Protein AF-A0A7Z9M092-F1 (afdb_monomer_lite)

Sequence (337 aa):
MKKRPIIIHVPKTGGTTLFMAISGSPKPPKPNQLYRHIQMFGDNEEMKSNCGDIFDCDTNSNYVDQQLILMVRNPLERIESEFGFLGNREMFRELWQNSVGSEYPKTLLDYIKHPSNANSICRFLLGIPMYRDATISQLQFDSIITSFDKIPFVFGRTDRMAETIANVSYQCGIDFGNTIPRYRTSLYKPKRDNWGETTTNFNELNSFDNMLIEAIHTRFENQFQNIPNVKIVTFEGDEYDSVYPFVCADKMRSPLEIYANDLEKPQLLYDWVKENNELLEPLLKNCLQNNNGDGKAFLIEWLASTIPLLLQGQKLDIYKEDPLQTLRNLVAEKFIA

pLDDT: mean 91.07, std 6.44, range [49.12, 98.44]

Radius of gyration: 21.34 Å; chains: 1; bounding box: 51×45×57 Å

Foldseek 3Di:
DQDQAAEADDPQQLVQLVVCLQPVDLGDDDADPRYWDWDADDVLQWIWIPQLLCLDPVRVVVAASHEYEYEDEDLLVSLQLVLLVQVLDPSSQVNLCNLQVDGRDLDSLVVLLQQLPAQSRLRRNNGHIRSHNDDDDPVSLVSNLVSPVRHNYQYHYSVPHQLSSLLCCQSVVGDSDAEGESSADQLDGDDCPPVVSSVVSNCVRHVSNVVVVVSRVVVNVVSSVPDPPGRGHYYDDDNLLNQCVQQPDVHGDDLLSSQLSVAPCSVVVVVVCVVCVVPLVVLLVVLCVVCVSRSLSSLQSSCVVCVCVQVVPDDQDQPSVCNSVSSNVSSCVRHVD

Secondary structure (DSSP, 8-state):
-PPPPEEEE-TTSSHHHHHHHHH--SSPPSS-SSEE-EEEETTTTEEEES-GGGSSTTTGGGGTTS-EEEEE--HHHHHHHHHHHHHT-HHHHHHHHHHHSSPPPSSHHHHHHSGGGTTHHHHHHTTPPTT---PPPHHHHHHHHHHHHHS-EEEEEGGGHHHHHHHHHHHHT----SEEE-----S-----TTHHHHHHHHHHH-HHHHHHHHHHHHHHHHHHHT-TT--PPEEE--SGGGHHHHHTSSSPPPGGGGGGGGSS-HHHHHHHHHHTHHHHHHHHHHHHHHHTT-HHHHHHHHHHHHHHHHTTT------TT-HHHHHHHHHHHHH--

Structure (mmCIF, N/CA/C/O backbone):
data_AF-A0A7Z9M092-F1
#
_entry.id   AF-A0A7Z9M092-F1
#
loop_
_atom_site.group_PDB
_atom_site.id
_atom_site.type_symbol
_atom_site.label_atom_id
_atom_site.label_alt_id
_atom_site.label_comp_id
_atom_site.label_asym_id
_atom_site.label_entity_id
_atom_site.label_seq_id
_atom_site.pdbx_PDB_ins_code
_atom_site.Cartn_x
_atom_site.Cartn_y
_atom_site.Cartn_z
_atom_site.occupancy
_atom_site.B_iso_or_equiv
_atom_site.auth_seq_id
_atom_site.auth_comp_id
_atom_site.auth_asym_id
_atom_site.auth_atom_id
_atom_site.pdbx_PDB_model_num
ATOM 1 N N . MET A 1 1 ? -27.889 -10.922 15.610 1.00 49.12 1 MET A N 1
ATOM 2 C CA . MET A 1 1 ? -26.743 -11.257 14.731 1.00 49.12 1 MET A CA 1
ATOM 3 C C . MET A 1 1 ? -25.647 -10.231 14.978 1.00 49.12 1 MET A C 1
ATOM 5 O O . MET A 1 1 ? -25.995 -9.065 15.121 1.00 49.12 1 MET A O 1
ATOM 9 N N . LYS A 1 2 ? -24.367 -10.627 15.066 1.00 66.06 2 LYS A N 1
ATOM 10 C CA . LYS A 1 2 ? -23.261 -9.653 15.151 1.00 66.06 2 LYS A CA 1
ATOM 11 C C . LYS A 1 2 ? -23.205 -8.839 13.850 1.00 66.06 2 LYS A C 1
ATOM 13 O O . LYS A 1 2 ? -23.345 -9.417 12.771 1.00 66.06 2 LYS A O 1
ATOM 18 N N . LYS A 1 3 ? -23.043 -7.514 13.945 1.00 81.81 3 LYS A N 1
ATOM 19 C CA .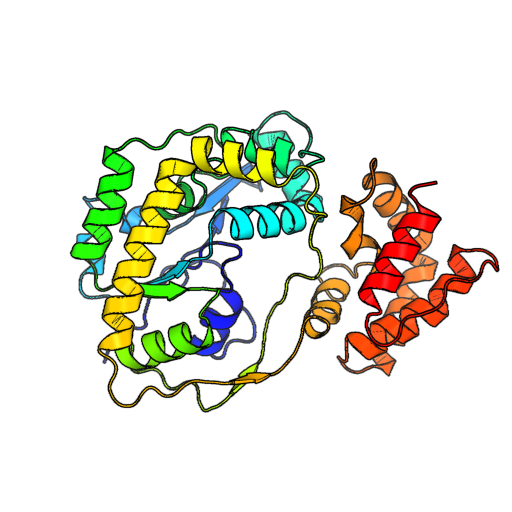 LYS A 1 3 ? -22.832 -6.655 12.768 1.00 81.81 3 LYS A CA 1
ATOM 20 C C . LYS A 1 3 ? -21.527 -7.068 12.079 1.00 81.81 3 LYS A C 1
ATOM 22 O O . LYS A 1 3 ? -20.570 -7.445 12.752 1.00 81.81 3 LYS A O 1
ATOM 27 N N . ARG A 1 4 ? -21.484 -7.007 10.743 1.00 87.88 4 ARG A N 1
ATOM 28 C CA . ARG A 1 4 ? -20.241 -7.255 9.991 1.00 87.88 4 ARG A CA 1
ATOM 29 C C . ARG A 1 4 ? -19.203 -6.204 10.385 1.00 87.88 4 ARG A C 1
ATOM 31 O O . ARG A 1 4 ? -19.592 -5.040 10.446 1.00 87.88 4 ARG A O 1
ATOM 38 N N . PRO A 1 5 ? -17.935 -6.565 10.639 1.00 94.06 5 PRO A N 1
ATOM 39 C CA . PRO A 1 5 ? -16.924 -5.591 11.028 1.00 94.06 5 PRO A CA 1
ATOM 40 C C . PRO A 1 5 ? -16.665 -4.574 9.908 1.00 94.06 5 PRO A C 1
ATOM 42 O O . PRO A 1 5 ? -16.762 -4.904 8.724 1.00 94.06 5 PRO A O 1
ATOM 45 N N . ILE A 1 6 ? -16.314 -3.346 10.290 1.00 96.19 6 ILE A N 1
ATOM 46 C CA . ILE A 1 6 ? -15.787 -2.338 9.365 1.00 96.19 6 ILE A CA 1
ATOM 47 C C . ILE A 1 6 ? -14.283 -2.566 9.253 1.00 96.19 6 ILE A C 1
ATOM 49 O O . ILE A 1 6 ? -13.594 -2.620 10.265 1.00 96.19 6 ILE A O 1
ATOM 53 N N . ILE A 1 7 ? -13.758 -2.673 8.038 1.00 97.00 7 ILE A N 1
ATOM 54 C CA . ILE A 1 7 ? -12.322 -2.838 7.801 1.00 97.00 7 ILE A CA 1
ATOM 55 C C . ILE A 1 7 ? -11.736 -1.485 7.413 1.00 97.00 7 ILE A C 1
ATOM 57 O O . ILE A 1 7 ? -12.071 -0.956 6.354 1.00 97.00 7 ILE A O 1
ATOM 61 N N . ILE A 1 8 ? -10.845 -0.948 8.246 1.00 97.81 8 ILE A N 1
ATOM 62 C CA . ILE A 1 8 ? -10.004 0.205 7.930 1.00 97.81 8 ILE A CA 1
ATOM 63 C C . ILE A 1 8 ? -8.717 -0.291 7.281 1.00 97.81 8 ILE A C 1
ATOM 65 O O . ILE A 1 8 ? -7.789 -0.764 7.939 1.00 97.81 8 ILE A O 1
ATOM 69 N N . HIS A 1 9 ? -8.665 -0.181 5.958 1.00 95.94 9 HIS A N 1
ATOM 70 C CA . HIS A 1 9 ? -7.511 -0.567 5.168 1.00 95.94 9 HIS A CA 1
ATOM 71 C C . HIS A 1 9 ? -6.639 0.659 4.898 1.00 95.94 9 HIS A C 1
ATOM 73 O O . HIS A 1 9 ? -6.855 1.390 3.935 1.00 95.94 9 HIS A O 1
ATOM 79 N N . VAL A 1 10 ? -5.613 0.865 5.719 1.00 96.25 10 VAL A N 1
ATOM 80 C CA . VAL A 1 10 ? -4.543 1.823 5.406 1.00 96.25 10 VAL A CA 1
ATOM 81 C C . VAL A 1 10 ? -3.753 1.297 4.192 1.00 96.25 10 VAL A C 1
ATOM 83 O O . VAL A 1 10 ? -3.377 0.124 4.182 1.00 96.25 10 VAL A O 1
ATOM 86 N N . PRO A 1 11 ? -3.483 2.095 3.143 1.00 93.50 11 PRO A N 1
ATOM 87 C CA . PRO A 1 11 ? -2.718 1.623 1.993 1.00 93.50 11 PRO A CA 1
ATOM 88 C C . PRO A 1 11 ? -1.373 0.994 2.380 1.00 93.50 11 PRO A C 1
ATOM 90 O O . PRO A 1 11 ? -0.654 1.494 3.245 1.00 93.50 11 PRO A O 1
ATOM 93 N N . LYS A 1 12 ? -1.008 -0.084 1.672 1.00 91.81 12 LYS A N 1
ATOM 94 C CA . LYS A 1 12 ? 0.296 -0.770 1.777 1.00 91.81 12 LYS A CA 1
ATOM 95 C C . LYS A 1 12 ? 0.572 -1.470 3.119 1.00 91.81 12 LYS A C 1
ATOM 97 O O . LYS A 1 12 ? 1.728 -1.767 3.415 1.00 91.81 12 LYS A O 1
ATOM 102 N N . THR A 1 13 ? -0.474 -1.832 3.864 1.00 91.44 13 THR A N 1
ATOM 103 C CA . THR A 1 13 ? -0.376 -2.601 5.124 1.00 91.44 13 THR A CA 1
ATOM 104 C C . THR A 1 13 ? -0.787 -4.072 4.988 1.00 91.44 13 THR A C 1
ATOM 106 O O . THR A 1 13 ? -1.081 -4.740 5.965 1.00 91.44 13 THR A O 1
ATOM 109 N N . GLY A 1 14 ? -0.875 -4.606 3.765 1.00 86.00 14 GLY A N 1
ATOM 110 C CA . GLY A 1 14 ? -1.371 -5.973 3.540 1.00 86.00 14 GLY A CA 1
ATOM 111 C C . GLY A 1 14 ? -2.893 -6.120 3.681 1.00 86.00 14 GLY A C 1
ATOM 112 O O . GLY A 1 14 ? -3.406 -7.237 3.654 1.00 86.00 14 GLY A O 1
ATOM 113 N N . GLY A 1 15 ? -3.646 -5.016 3.787 1.00 88.00 15 GLY A N 1
ATOM 114 C CA . GLY A 1 15 ? -5.099 -5.054 4.002 1.00 88.00 15 GLY A CA 1
ATOM 115 C C . GLY A 1 15 ? -5.908 -5.682 2.869 1.00 88.00 15 GLY A C 1
ATOM 116 O O . GLY A 1 15 ? -7.035 -6.099 3.102 1.00 88.00 15 GLY A O 1
ATOM 117 N N . THR A 1 16 ? -5.328 -5.850 1.674 1.00 88.75 16 THR A N 1
ATOM 118 C CA . THR A 1 16 ? -5.937 -6.677 0.615 1.00 88.75 16 THR A CA 1
ATOM 119 C C . THR A 1 16 ? -6.033 -8.139 1.046 1.00 88.75 16 THR A C 1
ATOM 121 O O . THR A 1 16 ? -7.111 -8.715 0.958 1.00 88.75 16 THR A O 1
ATOM 124 N N . THR A 1 17 ? -4.949 -8.714 1.577 1.00 88.88 17 THR A N 1
ATOM 125 C CA . THR A 1 17 ? -4.933 -10.100 2.068 1.00 88.88 17 THR A CA 1
ATOM 126 C C . THR A 1 17 ? -5.947 -10.287 3.190 1.00 88.88 17 THR A C 1
ATOM 128 O O . THR A 1 17 ? -6.770 -11.195 3.123 1.00 88.88 17 THR A O 1
ATOM 131 N N . LEU A 1 18 ? -5.953 -9.377 4.171 1.00 91.19 18 LEU A N 1
ATOM 132 C CA . LEU A 1 18 ? -6.899 -9.415 5.286 1.00 91.19 18 LEU A CA 1
ATOM 133 C C . LEU A 1 18 ? -8.356 -9.294 4.815 1.00 91.19 18 LEU A C 1
ATOM 135 O O . LEU A 1 18 ? -9.208 -10.081 5.218 1.00 91.19 18 LEU A O 1
ATOM 139 N N . PHE A 1 19 ? -8.651 -8.334 3.935 1.00 92.44 19 PHE A N 1
ATOM 140 C CA . PHE A 1 19 ? -10.000 -8.143 3.409 1.00 92.44 19 PHE A CA 1
ATOM 141 C C . PHE A 1 19 ? -10.495 -9.377 2.650 1.00 92.44 19 PHE A C 1
ATOM 143 O O . PHE A 1 19 ? -11.631 -9.814 2.844 1.00 92.44 19 PHE A O 1
ATOM 150 N N . MET A 1 20 ? -9.665 -9.930 1.766 1.00 90.56 20 MET A N 1
ATOM 151 C CA . MET A 1 20 ? -10.034 -11.088 0.954 1.00 90.56 20 MET A CA 1
ATOM 152 C C . MET A 1 20 ? -10.229 -12.331 1.822 1.00 90.56 20 MET A C 1
ATOM 154 O O . MET A 1 20 ? -11.192 -13.061 1.612 1.00 90.56 20 MET A O 1
ATOM 158 N N . ALA A 1 21 ? -9.405 -12.505 2.859 1.00 89.56 21 ALA A N 1
ATOM 159 C CA . ALA A 1 21 ? -9.599 -13.549 3.859 1.00 89.56 21 ALA A CA 1
ATOM 160 C C . ALA A 1 21 ? -10.937 -13.398 4.608 1.00 89.56 21 ALA A C 1
ATOM 162 O O . ALA A 1 21 ? -11.652 -14.377 4.780 1.00 89.56 21 ALA A O 1
ATOM 163 N N . ILE A 1 22 ? -11.304 -12.179 5.027 1.00 90.12 22 ILE A N 1
ATOM 164 C CA . ILE A 1 22 ? -12.548 -11.926 5.783 1.00 90.12 22 ILE A CA 1
ATOM 165 C C . ILE A 1 22 ? -13.793 -12.086 4.905 1.00 90.12 22 ILE A C 1
ATOM 167 O O . ILE A 1 22 ? -14.825 -12.580 5.354 1.00 90.12 22 ILE A O 1
ATOM 171 N N . SER A 1 23 ? -13.729 -11.595 3.670 1.00 88.06 23 SER A N 1
ATOM 172 C CA . SER A 1 23 ? -14.898 -11.492 2.792 1.00 88.06 23 SER A CA 1
ATOM 173 C C . SER A 1 23 ? -15.105 -12.702 1.884 1.00 88.06 23 SER A C 1
ATOM 175 O O . SER A 1 23 ? -16.199 -12.853 1.343 1.00 88.06 23 SER A O 1
ATOM 177 N N . GLY A 1 24 ? -14.063 -13.506 1.648 1.00 86.62 24 GLY A N 1
ATOM 178 C CA . GLY A 1 24 ? -14.039 -14.526 0.595 1.00 86.62 24 GLY A CA 1
ATOM 179 C C . GLY A 1 24 ? -14.086 -13.953 -0.830 1.00 86.62 24 GLY A C 1
ATOM 180 O O . GLY A 1 24 ? -14.238 -14.703 -1.790 1.00 86.62 24 GLY A O 1
ATOM 181 N N . SER A 1 25 ? -13.993 -12.628 -0.992 1.00 88.44 25 SER A N 1
ATOM 182 C CA . SER A 1 25 ? -14.067 -11.966 -2.297 1.00 88.44 25 SER A CA 1
ATOM 183 C C . SER A 1 25 ? -12.728 -12.050 -3.040 1.00 88.44 25 SER A C 1
ATOM 185 O O . SER A 1 25 ? -11.686 -11.835 -2.417 1.00 88.44 25 SER A O 1
ATOM 187 N N . PRO A 1 26 ? -12.723 -12.231 -4.377 1.00 82.25 26 PRO A N 1
ATOM 188 C CA . PRO A 1 26 ? -11.498 -12.256 -5.185 1.00 82.25 26 PRO A CA 1
ATOM 189 C C . PRO A 1 26 ? -10.822 -10.882 -5.321 1.00 82.25 26 PRO A C 1
ATOM 191 O O . PRO A 1 26 ? -9.702 -10.783 -5.815 1.00 82.25 26 PRO A O 1
ATOM 194 N N . LYS A 1 27 ? -11.493 -9.802 -4.903 1.00 87.00 27 LYS A N 1
ATOM 195 C CA . LYS A 1 27 ? -10.914 -8.457 -4.831 1.00 87.00 27 LYS A CA 1
ATOM 196 C C . LYS A 1 27 ? -11.616 -7.587 -3.787 1.00 87.00 27 LYS A C 1
ATOM 198 O O . LYS A 1 27 ? -12.798 -7.815 -3.503 1.00 87.00 27 LYS A O 1
ATOM 203 N N . PRO A 1 28 ? -10.944 -6.554 -3.254 1.00 90.12 28 PRO A N 1
ATOM 204 C CA . PRO A 1 28 ? -11.612 -5.546 -2.446 1.00 90.12 28 PRO A CA 1
ATOM 205 C C . PRO A 1 28 ? -12.689 -4.778 -3.236 1.00 90.12 28 PRO A C 1
ATOM 207 O O . PRO A 1 28 ? -12.516 -4.542 -4.436 1.00 90.12 28 PRO A O 1
ATOM 210 N N . PRO A 1 29 ? -13.803 -4.378 -2.597 1.00 93.25 29 PRO A N 1
ATOM 211 C CA . PRO A 1 29 ? -14.829 -3.553 -3.215 1.00 93.25 29 PRO A CA 1
ATOM 212 C C . PRO A 1 29 ? -14.341 -2.108 -3.352 1.00 93.25 29 PRO A C 1
ATOM 214 O O . PRO A 1 29 ? -13.319 -1.711 -2.788 1.00 93.25 29 PRO A O 1
ATOM 217 N N . LYS A 1 30 ? -15.129 -1.279 -4.046 1.00 93.31 30 LYS A N 1
ATOM 218 C CA . LYS A 1 30 ? -14.968 0.176 -3.937 1.00 93.31 30 LYS A CA 1
ATOM 219 C C . LYS A 1 30 ? -15.143 0.602 -2.467 1.00 93.31 30 LYS A C 1
ATOM 221 O O . LYS A 1 30 ? -15.985 0.005 -1.783 1.00 93.31 30 LYS A O 1
ATOM 226 N N . PRO A 1 31 ? -14.390 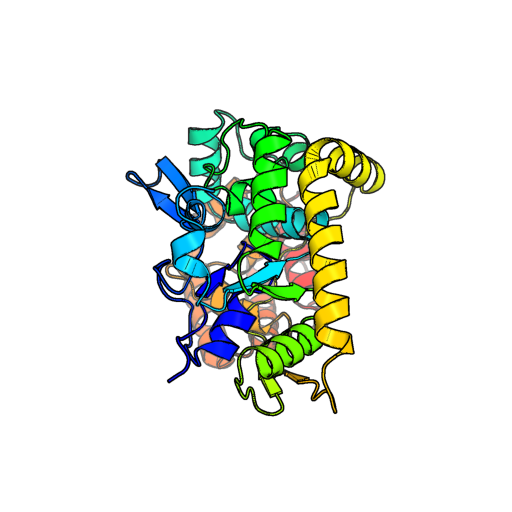1.606 -1.980 1.00 95.44 31 PRO A N 1
ATOM 227 C CA . PRO A 1 31 ? -14.484 2.043 -0.589 1.00 95.44 31 PRO A CA 1
ATOM 228 C C . PRO A 1 31 ? -15.911 2.464 -0.236 1.00 95.44 31 PRO A C 1
ATOM 230 O O . PRO A 1 31 ? -16.591 3.103 -1.040 1.00 95.44 31 PRO A O 1
ATOM 233 N N . ASN A 1 32 ? -16.380 2.049 0.938 1.00 95.00 32 ASN A N 1
ATOM 234 C CA . ASN A 1 32 ? -17.766 2.188 1.382 1.00 95.00 32 ASN A CA 1
ATOM 235 C C . ASN A 1 32 ? -17.882 2.112 2.919 1.00 95.00 32 ASN A C 1
ATOM 237 O O . ASN A 1 32 ? -16.884 2.175 3.639 1.00 95.00 32 ASN A O 1
ATOM 241 N N . GLN A 1 33 ? -19.114 1.946 3.416 1.00 93.75 33 GLN A N 1
ATOM 242 C CA . GLN A 1 33 ? -19.433 1.916 4.844 1.00 93.75 33 GLN A CA 1
ATOM 243 C C . GLN A 1 33 ? -18.878 0.703 5.629 1.00 93.75 33 GLN A C 1
ATOM 245 O O . GLN A 1 33 ? -18.812 0.756 6.852 1.00 93.75 33 GLN A O 1
ATOM 250 N N . LEU A 1 34 ? -18.431 -0.365 4.969 1.00 94.31 34 LEU A N 1
ATOM 251 C CA . LEU A 1 34 ? -17.790 -1.530 5.603 1.00 94.31 34 LEU A CA 1
ATOM 252 C C . LEU A 1 34 ? -16.326 -1.715 5.184 1.00 94.31 34 LEU A C 1
ATOM 254 O O . LEU A 1 34 ? -15.592 -2.459 5.827 1.00 94.31 34 LEU A O 1
ATOM 258 N N . TYR A 1 35 ? -15.888 -1.037 4.123 1.00 96.44 35 TYR A N 1
ATOM 259 C CA . TYR A 1 35 ? -14.512 -1.062 3.638 1.00 96.44 35 TYR A CA 1
ATOM 260 C C . TYR A 1 35 ? -13.990 0.369 3.523 1.00 96.44 35 TYR A C 1
ATOM 262 O O . TYR A 1 35 ? -14.241 1.068 2.538 1.00 96.44 35 TYR A O 1
ATOM 270 N N . ARG A 1 36 ? -13.313 0.809 4.5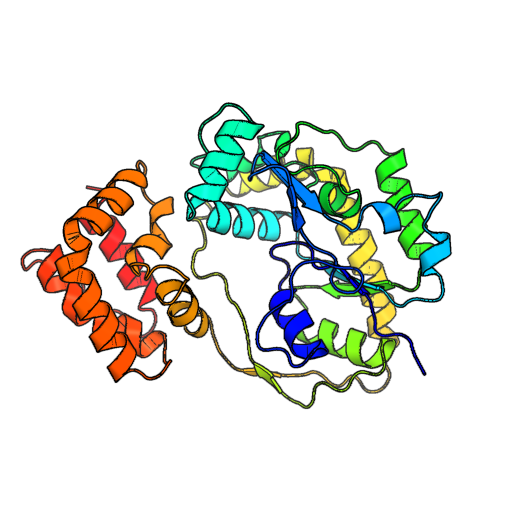80 1.00 97.00 36 ARG A N 1
ATOM 271 C CA . ARG A 1 36 ? -12.752 2.146 4.726 1.00 97.00 36 ARG A CA 1
ATOM 272 C C . ARG A 1 36 ? -11.376 2.209 4.074 1.00 97.00 36 ARG A C 1
ATOM 274 O O . ARG A 1 36 ? -10.470 1.472 4.462 1.00 97.00 36 ARG A O 1
ATOM 281 N N . HIS A 1 37 ? -11.236 3.050 3.059 1.00 96.62 37 HIS A N 1
ATOM 282 C CA . HIS A 1 37 ? -10.028 3.156 2.249 1.00 96.62 37 HIS A CA 1
ATOM 283 C C . HIS A 1 37 ? -9.985 4.507 1.523 1.00 96.62 37 HIS A C 1
ATOM 285 O O . HIS A 1 37 ? -10.907 5.318 1.626 1.00 96.62 37 HIS A O 1
ATOM 291 N N . ILE A 1 38 ? -8.917 4.733 0.763 1.00 94.38 38 ILE A N 1
ATOM 292 C CA . ILE A 1 38 ? -8.782 5.918 -0.071 1.00 94.38 38 ILE A CA 1
ATOM 293 C C . ILE A 1 38 ? -9.802 5.915 -1.218 1.00 94.38 38 ILE A C 1
ATOM 295 O O . ILE A 1 38 ? -9.953 4.916 -1.923 1.00 94.38 38 ILE A O 1
ATOM 299 N N . GLN A 1 39 ? -10.442 7.062 -1.430 1.00 93.50 39 GLN A N 1
ATOM 300 C CA . GLN A 1 39 ? -11.304 7.390 -2.559 1.00 93.50 39 GLN A CA 1
ATOM 301 C C . GLN A 1 39 ? -10.715 8.557 -3.359 1.00 93.50 39 GLN A C 1
ATOM 303 O O . GLN A 1 39 ? -10.040 9.425 -2.804 1.00 93.50 39 GLN A O 1
ATOM 308 N N . MET A 1 40 ? -10.995 8.554 -4.662 1.00 89.31 40 MET A N 1
ATOM 309 C CA . MET A 1 40 ? -10.698 9.657 -5.570 1.00 89.31 40 MET A CA 1
ATOM 310 C C . MET A 1 40 ? -11.941 10.539 -5.725 1.00 89.31 40 MET A C 1
ATOM 312 O O . MET A 1 40 ? -13.047 10.014 -5.878 1.00 89.31 40 MET A O 1
ATOM 316 N N . PHE A 1 41 ? -11.753 11.852 -5.704 1.00 84.94 41 PHE A N 1
ATOM 317 C CA . PHE A 1 41 ? -12.781 12.883 -5.811 1.00 84.94 41 PHE A CA 1
ATOM 318 C C . PHE A 1 41 ? -12.409 13.885 -6.912 1.00 84.94 41 PHE A C 1
ATOM 320 O O . PHE A 1 41 ? -11.226 14.076 -7.184 1.00 84.94 41 PHE A O 1
ATOM 327 N N . GLY A 1 42 ? -13.432 14.491 -7.532 1.00 76.62 42 GLY A N 1
ATOM 328 C CA . GLY A 1 42 ? -13.301 15.543 -8.553 1.00 76.62 42 GLY A CA 1
ATOM 329 C C . GLY A 1 42 ? -12.381 15.165 -9.713 1.00 76.62 42 GLY A C 1
ATOM 330 O O . GLY A 1 42 ? -11.250 15.600 -9.720 1.00 76.62 42 GLY A O 1
ATOM 331 N N . ASP A 1 43 ? -12.809 14.306 -10.646 1.00 79.12 43 ASP A N 1
ATOM 332 C CA . ASP A 1 43 ? -12.057 13.935 -11.868 1.00 79.12 43 ASP A CA 1
ATOM 333 C C . ASP A 1 43 ? -10.535 13.681 -11.699 1.00 79.12 43 ASP A C 1
ATOM 335 O O . ASP A 1 43 ? -9.730 13.983 -12.576 1.00 79.12 43 ASP A O 1
ATOM 339 N N . ASN A 1 44 ? -10.150 13.017 -10.599 1.00 74.19 44 ASN A N 1
ATOM 340 C CA . ASN A 1 44 ? -8.763 12.729 -10.186 1.00 74.19 44 ASN A CA 1
ATOM 341 C C . ASN A 1 44 ? -7.963 13.924 -9.638 1.00 74.19 44 ASN A C 1
ATOM 343 O O . ASN A 1 44 ? -6.737 13.935 -9.728 1.00 74.19 44 ASN A O 1
ATOM 347 N N . GLU A 1 45 ? -8.632 14.899 -9.032 1.00 81.81 45 GLU A N 1
ATOM 348 C CA . GLU A 1 45 ? -8.000 16.064 -8.403 1.00 81.81 45 GLU A CA 1
ATOM 349 C C . GLU A 1 45 ? -7.651 15.828 -6.929 1.00 81.81 45 GLU A C 1
ATOM 351 O O . GLU A 1 45 ? -6.631 16.322 -6.453 1.00 81.81 45 GLU A O 1
ATOM 356 N N . GLU A 1 46 ? -8.472 15.075 -6.187 1.00 87.19 46 GLU A N 1
ATOM 357 C CA . GLU A 1 46 ? -8.273 14.878 -4.747 1.00 87.19 46 GLU A CA 1
ATOM 358 C C . GLU A 1 46 ? -8.399 13.409 -4.342 1.00 87.19 46 GLU A C 1
ATOM 360 O O . GLU A 1 46 ? -9.366 12.722 -4.663 1.00 87.19 46 GLU A O 1
ATOM 365 N N . MET A 1 47 ? -7.443 12.931 -3.548 1.00 91.88 47 MET A N 1
ATOM 366 C CA . MET A 1 47 ? -7.416 11.562 -3.046 1.00 91.88 47 MET A CA 1
ATOM 367 C C . MET A 1 47 ? -7.407 11.573 -1.512 1.00 91.88 47 MET A C 1
ATOM 369 O O . MET A 1 47 ? -6.468 12.085 -0.908 1.00 91.88 47 MET A O 1
ATOM 373 N N . LYS A 1 48 ? -8.440 11.028 -0.852 1.00 94.00 48 LYS A N 1
ATOM 374 C CA . LYS A 1 48 ? -8.542 11.005 0.626 1.00 94.00 48 LYS A CA 1
ATOM 375 C C . LYS A 1 48 ? -9.277 9.783 1.160 1.00 94.00 48 LYS A C 1
ATOM 377 O O . LYS A 1 48 ? -10.013 9.118 0.436 1.00 94.00 48 LYS A O 1
ATOM 382 N N . SER A 1 49 ? -9.077 9.477 2.438 1.00 96.12 49 SER A N 1
ATOM 383 C CA . SER A 1 49 ? -9.772 8.375 3.109 1.00 96.12 49 SER A CA 1
ATOM 384 C C . SER A 1 49 ? -11.219 8.729 3.445 1.00 96.12 49 SER A C 1
ATOM 386 O O . SER A 1 49 ? -11.518 9.861 3.815 1.00 96.12 49 SER A O 1
ATOM 388 N N . ASN A 1 50 ? -12.106 7.736 3.401 1.00 95.75 50 ASN A N 1
ATOM 389 C CA . ASN A 1 50 ? -13.494 7.864 3.847 1.00 95.75 50 ASN A CA 1
ATOM 390 C C . ASN A 1 50 ? -13.716 7.470 5.322 1.00 95.75 50 ASN A C 1
ATOM 392 O O . ASN A 1 50 ? -14.844 7.147 5.685 1.00 95.75 50 ASN A O 1
ATOM 396 N N . CYS A 1 51 ? -12.660 7.414 6.143 1.00 95.81 51 CYS A N 1
ATOM 397 C CA . CYS A 1 51 ? -12.743 7.017 7.555 1.00 95.81 51 CYS A CA 1
ATOM 398 C C . CYS A 1 51 ? -12.599 8.153 8.569 1.00 95.81 51 CYS A C 1
ATOM 400 O O . CYS A 1 51 ? -12.624 7.866 9.761 1.00 95.81 51 CYS A O 1
ATOM 402 N N . GLY A 1 52 ? -12.418 9.404 8.124 1.00 95.38 52 GLY A N 1
ATOM 403 C CA . GLY A 1 52 ? -12.211 10.553 9.020 1.00 95.38 52 GLY A CA 1
ATOM 404 C C . GLY A 1 52 ? -13.304 10.701 10.079 1.00 95.38 52 GLY A C 1
ATOM 405 O O . GLY A 1 52 ? -13.024 11.003 11.232 1.00 95.38 52 GLY A O 1
ATOM 406 N N . ASP A 1 53 ? -14.534 10.360 9.707 1.00 95.25 53 ASP A N 1
ATOM 407 C CA . ASP A 1 53 ? -15.719 10.382 10.560 1.00 95.25 53 ASP A CA 1
ATOM 408 C C . ASP A 1 53 ? -15.673 9.393 11.741 1.00 95.25 53 ASP A C 1
ATOM 410 O O . ASP A 1 53 ? -16.426 9.534 12.699 1.00 95.25 53 ASP A O 1
ATOM 414 N N . ILE A 1 54 ? -14.803 8.384 11.717 1.00 96.06 54 ILE A N 1
ATOM 415 C CA . ILE A 1 54 ? -14.609 7.478 12.862 1.00 96.06 54 ILE A CA 1
ATOM 416 C C . ILE A 1 54 ? -13.809 8.168 13.979 1.00 96.06 54 ILE A C 1
ATOM 418 O O . ILE A 1 54 ? -13.990 7.857 15.158 1.00 96.06 54 ILE A O 1
ATOM 422 N N . PHE A 1 55 ? -12.930 9.101 13.608 1.00 95.19 55 PHE A N 1
ATOM 423 C CA . PHE A 1 55 ? -11.965 9.749 14.503 1.00 95.19 55 PHE A CA 1
ATOM 424 C C . PHE A 1 55 ? -12.350 11.185 14.881 1.00 95.19 55 PHE A C 1
ATOM 426 O O . PHE A 1 55 ? -11.600 11.869 15.584 1.00 95.19 55 PHE A O 1
ATOM 433 N N . ASP A 1 56 ? -13.523 11.619 14.428 1.00 90.31 56 ASP A N 1
ATOM 434 C CA . ASP A 1 56 ? -14.174 12.860 14.823 1.00 90.31 56 ASP A CA 1
ATOM 435 C C . ASP A 1 56 ? -15.017 12.627 16.092 1.00 90.31 56 ASP A C 1
ATOM 437 O O . ASP A 1 56 ? -15.759 11.643 16.206 1.00 90.31 56 ASP A O 1
ATOM 441 N N . CYS A 1 57 ? -14.878 13.516 17.080 1.00 78.88 57 CYS A N 1
ATOM 442 C CA . CYS A 1 57 ? -15.551 13.399 18.371 1.00 78.88 57 CYS A CA 1
ATOM 443 C C . CYS A 1 57 ? -17.075 13.438 18.255 1.00 78.88 57 CYS A C 1
ATOM 445 O O . CYS A 1 57 ? -17.750 12.793 19.062 1.00 78.88 57 CYS A O 1
ATOM 447 N N . ASP A 1 58 ? -17.600 14.138 17.252 1.00 84.81 58 ASP A N 1
ATOM 448 C CA . ASP A 1 58 ? -19.036 14.352 17.083 1.00 84.81 58 ASP A CA 1
ATOM 449 C C . ASP A 1 58 ? -19.750 13.112 16.525 1.00 84.81 58 ASP A C 1
ATOM 451 O O . ASP A 1 58 ? -20.945 12.911 16.750 1.00 84.81 58 ASP A O 1
ATOM 455 N N . THR A 1 59 ? -19.015 12.239 15.833 1.00 86.81 59 THR A N 1
ATOM 456 C CA . THR A 1 59 ? -19.563 11.071 15.127 1.00 86.81 59 THR A CA 1
ATOM 457 C C . THR A 1 59 ? -19.073 9.732 15.666 1.00 86.81 59 THR A C 1
ATOM 459 O O . THR A 1 59 ? -19.649 8.699 15.322 1.00 86.81 59 THR A O 1
ATOM 462 N N . ASN A 1 60 ? -18.070 9.716 16.549 1.00 83.94 60 ASN A N 1
ATOM 463 C CA . ASN A 1 60 ? -17.514 8.502 17.159 1.00 83.94 60 ASN A CA 1
ATOM 464 C C . ASN A 1 60 ? -18.587 7.615 17.829 1.00 83.94 60 ASN A C 1
ATOM 466 O O . ASN A 1 60 ? -18.550 6.387 17.728 1.00 83.94 60 ASN A O 1
ATOM 470 N N . SER A 1 61 ? -19.599 8.240 18.441 1.00 86.81 61 SER A N 1
ATOM 471 C CA . SER A 1 61 ? -20.729 7.561 19.091 1.00 86.81 61 SER A CA 1
ATOM 472 C C . SER A 1 61 ? -21.529 6.655 18.145 1.00 86.81 61 SER A C 1
ATOM 474 O O . SER A 1 61 ? -22.122 5.678 18.597 1.00 86.81 61 SER A O 1
ATOM 476 N N . ASN A 1 62 ? -21.485 6.897 16.830 1.00 91.06 62 ASN A N 1
ATOM 477 C CA . ASN A 1 62 ? -22.144 6.057 15.825 1.00 91.06 62 ASN A CA 1
ATOM 478 C C . ASN A 1 62 ? -21.502 4.663 15.687 1.00 91.06 62 ASN A C 1
ATOM 480 O O . ASN A 1 62 ? -22.100 3.761 15.094 1.00 91.06 62 ASN A O 1
ATOM 484 N N . TYR A 1 63 ? -20.292 4.478 16.222 1.00 93.50 63 TYR A N 1
ATOM 485 C CA . TYR A 1 63 ? -19.460 3.294 16.010 1.00 93.50 63 TYR A CA 1
ATOM 486 C C . TYR A 1 63 ? -19.275 2.418 17.255 1.00 93.50 63 TYR A C 1
ATOM 488 O O . TYR A 1 63 ? -18.674 1.353 17.153 1.00 93.50 63 TYR A O 1
ATOM 496 N N . VAL A 1 64 ? -19.819 2.801 18.415 1.00 89.69 64 VAL A N 1
ATOM 497 C CA . VAL A 1 64 ? -19.595 2.086 19.692 1.00 89.69 64 VAL A CA 1
ATOM 498 C C . VAL A 1 64 ? -20.082 0.630 19.680 1.00 89.69 64 VAL A C 1
ATOM 500 O O . VAL A 1 64 ? -19.463 -0.234 20.292 1.00 89.69 64 VAL A O 1
ATOM 503 N N . ASP A 1 65 ? -21.134 0.331 18.912 1.00 90.00 65 ASP A N 1
ATOM 504 C CA . ASP A 1 65 ? -21.698 -1.022 18.763 1.00 90.00 65 ASP A CA 1
ATOM 505 C C . ASP A 1 65 ? -21.149 -1.781 17.540 1.00 90.00 65 ASP A C 1
ATOM 507 O O . ASP A 1 65 ? -21.738 -2.769 17.082 1.00 90.00 65 ASP A O 1
ATOM 511 N N . GLN A 1 66 ? -20.077 -1.284 16.928 1.00 92.50 66 GLN A N 1
ATOM 512 C CA . GLN A 1 66 ? -19.543 -1.778 15.667 1.00 92.50 66 GLN A CA 1
ATOM 513 C C . GLN A 1 66 ? -18.080 -2.166 15.848 1.00 92.50 66 GLN A C 1
ATOM 515 O O . GLN A 1 66 ? -17.271 -1.341 16.238 1.00 92.50 66 GLN A O 1
ATOM 520 N N . GLN A 1 67 ? -17.712 -3.408 15.522 1.00 95.12 67 GLN A N 1
ATOM 521 C CA . GLN A 1 67 ? -16.299 -3.800 15.517 1.00 95.12 67 GLN A CA 1
ATOM 522 C C . GLN A 1 67 ? -15.580 -3.168 14.326 1.00 95.12 67 GLN A C 1
ATOM 524 O O . GLN A 1 67 ? -16.070 -3.262 13.191 1.00 95.12 67 GLN A O 1
ATOM 529 N N . LEU A 1 68 ? -14.432 -2.540 14.587 1.00 97.50 68 LEU A N 1
ATOM 530 C CA . LEU A 1 68 ? -13.577 -1.916 13.577 1.00 97.50 68 LEU A CA 1
ATOM 531 C C . LEU A 1 68 ? -12.240 -2.648 13.527 1.00 97.50 68 LEU A C 1
ATOM 533 O O . LEU A 1 68 ? -11.546 -2.739 14.527 1.00 97.50 68 LEU A O 1
ATOM 537 N N . ILE A 1 69 ? -11.853 -3.154 12.364 1.00 98.12 69 ILE A N 1
ATOM 538 C CA . ILE A 1 69 ? -10.563 -3.812 12.166 1.00 98.12 69 ILE A CA 1
ATOM 539 C C . ILE A 1 69 ? -9.595 -2.785 11.586 1.00 98.12 69 ILE A C 1
ATOM 541 O O . ILE A 1 69 ? -9.841 -2.264 10.498 1.00 98.12 69 ILE A O 1
ATOM 545 N N . LEU A 1 70 ? -8.495 -2.513 12.286 1.00 98.00 70 LEU A N 1
ATOM 546 C CA . LEU A 1 70 ? -7.431 -1.624 11.824 1.00 98.00 70 LEU A CA 1
ATOM 547 C C . LEU A 1 70 ? -6.112 -2.387 11.775 1.00 98.00 70 LEU A C 1
ATOM 549 O O . LEU A 1 70 ? -5.608 -2.838 12.800 1.00 98.00 70 LEU A O 1
ATOM 553 N N . MET A 1 71 ? -5.533 -2.487 10.580 1.00 94.44 71 MET A N 1
ATOM 554 C CA . MET A 1 71 ? -4.214 -3.080 10.392 1.00 94.44 71 MET A CA 1
ATOM 555 C C . MET A 1 71 ? -3.201 -2.048 9.923 1.00 94.44 71 MET A C 1
ATOM 557 O O . MET A 1 71 ? -3.427 -1.322 8.949 1.00 94.44 71 MET A O 1
ATOM 561 N N . VAL A 1 72 ? -2.049 -2.060 10.584 1.00 95.19 72 VAL A N 1
ATOM 562 C CA . VAL A 1 72 ? -0.941 -1.154 10.308 1.00 95.19 72 VAL A CA 1
ATOM 563 C C . VAL A 1 72 ? 0.333 -1.896 9.913 1.00 95.19 72 VAL A C 1
ATOM 565 O O . VAL A 1 72 ? 0.448 -3.121 10.014 1.00 95.19 72 VAL A O 1
ATOM 568 N N . ARG A 1 73 ? 1.293 -1.127 9.410 1.00 95.31 73 ARG A N 1
ATOM 569 C CA . ARG A 1 73 ? 2.655 -1.551 9.089 1.00 95.31 73 ARG A CA 1
ATOM 570 C C . ARG A 1 73 ? 3.613 -0.556 9.729 1.00 95.31 73 ARG A C 1
ATOM 572 O O . ARG A 1 73 ? 3.222 0.594 9.920 1.00 95.31 73 ARG A O 1
ATOM 579 N N . ASN A 1 74 ? 4.856 -0.972 9.975 1.00 95.38 74 ASN A N 1
ATOM 580 C CA . ASN A 1 74 ? 5.942 -0.035 10.241 1.00 95.38 74 ASN A CA 1
ATOM 581 C C . ASN A 1 74 ? 5.869 1.156 9.248 1.00 95.38 74 ASN A C 1
ATOM 583 O O . ASN A 1 74 ? 5.811 0.911 8.036 1.00 95.38 74 ASN A O 1
ATOM 587 N N . PRO A 1 75 ? 5.835 2.416 9.718 1.00 96.25 75 PRO A N 1
ATOM 588 C CA . PRO A 1 75 ? 5.556 3.561 8.856 1.00 96.25 75 PRO A CA 1
ATOM 589 C C . PRO A 1 75 ? 6.614 3.778 7.771 1.00 96.25 75 PRO A C 1
ATOM 591 O O . PRO A 1 75 ? 6.262 4.072 6.628 1.00 96.25 75 PRO A O 1
ATOM 594 N N . LEU A 1 76 ? 7.890 3.550 8.097 1.00 95.44 76 LEU A N 1
ATOM 595 C CA . LEU A 1 76 ? 9.001 3.679 7.154 1.00 95.44 76 LEU A CA 1
ATOM 596 C C . LEU A 1 76 ? 8.941 2.596 6.064 1.00 95.44 76 LEU A C 1
ATOM 598 O O . LEU A 1 76 ? 9.099 2.873 4.878 1.00 95.44 76 LEU A O 1
ATOM 602 N N . GLU A 1 77 ? 8.626 1.354 6.421 1.00 93.19 77 GLU A N 1
ATOM 603 C CA . GLU A 1 77 ? 8.435 0.313 5.404 1.00 93.19 77 GLU A CA 1
ATOM 604 C C . GLU A 1 77 ? 7.166 0.518 4.560 1.00 93.19 77 GLU A C 1
ATOM 606 O O . GLU A 1 77 ? 7.094 0.124 3.388 1.00 93.19 77 GLU A O 1
ATOM 611 N N . ARG A 1 78 ? 6.117 1.095 5.160 1.00 94.31 78 ARG A N 1
ATOM 612 C CA . ARG A 1 78 ? 4.882 1.451 4.456 1.00 94.31 78 ARG A CA 1
ATOM 613 C C . ARG A 1 78 ? 5.174 2.506 3.395 1.00 94.31 78 ARG A C 1
ATOM 615 O O . ARG A 1 78 ? 4.764 2.311 2.251 1.00 94.31 78 ARG A O 1
ATOM 622 N N . ILE A 1 79 ? 5.885 3.575 3.766 1.00 93.69 79 ILE A N 1
ATOM 623 C CA . ILE A 1 79 ? 6.214 4.677 2.858 1.00 93.69 79 ILE A CA 1
ATOM 624 C C . ILE A 1 79 ? 7.194 4.232 1.763 1.00 93.69 79 ILE A C 1
ATOM 626 O O . ILE A 1 79 ? 7.010 4.601 0.609 1.00 93.69 79 ILE A O 1
ATOM 630 N N . GLU A 1 80 ? 8.140 3.334 2.068 1.00 92.81 80 GLU A N 1
ATOM 631 C CA . GLU A 1 80 ? 9.003 2.667 1.075 1.00 92.81 80 GLU A CA 1
ATOM 632 C C . GLU A 1 80 ? 8.171 1.906 0.021 1.00 92.81 80 GLU A C 1
ATOM 634 O O . GLU A 1 80 ? 8.359 2.055 -1.189 1.00 92.81 80 GLU A O 1
ATOM 639 N N . SER A 1 81 ? 7.197 1.111 0.476 1.00 90.31 81 SER A N 1
ATOM 640 C CA . SER A 1 81 ? 6.300 0.336 -0.395 1.00 90.31 81 SER A CA 1
ATOM 641 C C . SER A 1 81 ? 5.327 1.215 -1.191 1.00 90.31 81 SER A C 1
ATOM 643 O O . SER A 1 81 ? 4.888 0.837 -2.282 1.00 90.31 81 SER A O 1
ATOM 645 N N . GLU A 1 82 ? 4.949 2.368 -0.641 1.00 91.75 82 GLU A N 1
ATOM 646 C CA . GLU A 1 82 ? 4.131 3.381 -1.305 1.00 91.75 82 GLU A CA 1
ATOM 647 C C . GLU A 1 82 ? 4.919 4.102 -2.398 1.00 91.75 82 GLU A C 1
ATOM 649 O O . GLU A 1 82 ? 4.452 4.124 -3.534 1.00 91.75 82 GLU A O 1
ATOM 654 N N . PHE A 1 83 ? 6.125 4.585 -2.093 1.00 91.62 83 PHE A N 1
ATOM 655 C CA . PHE A 1 83 ? 7.022 5.234 -3.049 1.00 91.62 83 PHE A CA 1
ATOM 656 C C . PHE A 1 83 ? 7.187 4.392 -4.322 1.00 91.62 83 PHE A C 1
ATOM 658 O O . PHE A 1 83 ? 6.883 4.824 -5.436 1.00 91.62 83 PHE A O 1
ATOM 665 N N . GLY A 1 84 ? 7.534 3.114 -4.142 1.00 85.94 84 GLY A N 1
ATOM 666 C CA . GLY A 1 84 ? 7.661 2.169 -5.247 1.00 85.94 84 GLY A CA 1
ATOM 667 C C . GLY A 1 84 ? 6.357 1.897 -6.008 1.00 85.94 84 GLY A C 1
ATOM 668 O O . GLY A 1 84 ? 6.363 1.656 -7.216 1.00 85.94 84 GLY A O 1
ATOM 669 N N . PHE A 1 85 ? 5.214 1.923 -5.320 1.00 86.62 85 PHE A N 1
ATOM 670 C CA . PHE A 1 85 ? 3.907 1.700 -5.938 1.00 86.62 85 PHE A CA 1
ATOM 671 C C . PHE A 1 85 ? 3.449 2.900 -6.777 1.00 86.62 85 PHE A C 1
ATOM 673 O O . PHE A 1 85 ? 2.916 2.700 -7.871 1.00 86.62 85 PHE A O 1
ATOM 680 N N . LEU A 1 86 ? 3.633 4.116 -6.271 1.00 87.62 86 LEU A N 1
ATOM 681 C CA . LEU A 1 86 ? 3.175 5.343 -6.918 1.00 87.62 86 LEU A CA 1
ATOM 682 C C . LEU A 1 86 ? 4.077 5.729 -8.091 1.00 87.62 86 LEU A C 1
ATOM 684 O O . LEU A 1 86 ? 3.563 5.972 -9.179 1.00 87.62 86 LEU A O 1
ATOM 688 N N . GLY A 1 87 ? 5.405 5.685 -7.916 1.00 83.88 87 GLY A N 1
ATOM 689 C CA . GLY A 1 87 ? 6.351 6.045 -8.980 1.00 83.88 87 GLY A CA 1
ATOM 690 C C . GLY A 1 87 ? 6.171 5.213 -10.257 1.00 83.88 87 GLY A C 1
ATOM 691 O O . GLY A 1 87 ? 6.315 5.722 -11.364 1.00 83.88 87 GLY A O 1
ATOM 692 N N . ASN A 1 88 ? 5.714 3.963 -10.124 1.00 77.94 88 ASN A N 1
ATOM 693 C CA . ASN A 1 88 ? 5.482 3.040 -11.241 1.00 77.94 88 ASN A CA 1
ATOM 694 C C . ASN A 1 88 ? 4.130 3.237 -11.972 1.00 77.94 88 ASN A C 1
ATOM 696 O O . ASN A 1 88 ? 3.700 2.348 -12.717 1.00 77.94 88 ASN A O 1
ATOM 700 N N . ARG A 1 89 ? 3.402 4.337 -11.721 1.00 82.38 89 ARG A N 1
ATOM 701 C CA . ARG A 1 89 ? 2.063 4.601 -12.279 1.00 82.38 89 ARG A CA 1
ATOM 702 C C . ARG A 1 89 ? 1.882 6.073 -12.646 1.00 82.38 89 ARG A C 1
ATOM 704 O O . ARG A 1 89 ? 1.849 6.930 -11.771 1.00 82.38 89 ARG A O 1
ATOM 711 N N . GLU A 1 90 ? 1.677 6.329 -13.935 1.00 81.81 90 GLU A N 1
ATOM 712 C CA . GLU A 1 90 ? 1.500 7.669 -14.517 1.00 81.81 90 GLU A CA 1
ATOM 713 C C . GLU A 1 90 ? 0.448 8.508 -13.784 1.00 81.81 90 GLU A C 1
ATOM 715 O O . GLU A 1 90 ? 0.791 9.557 -13.255 1.00 81.81 90 GLU A O 1
ATOM 720 N N . MET A 1 91 ? -0.767 7.977 -13.607 1.00 85.56 91 MET A N 1
ATOM 721 C CA . MET A 1 91 ? -1.860 8.647 -12.883 1.00 85.56 91 MET A CA 1
ATOM 722 C C . MET A 1 91 ? -1.441 9.199 -11.508 1.00 85.56 91 MET A C 1
ATOM 724 O O . MET A 1 91 ? -1.859 10.285 -11.120 1.00 85.56 91 MET A O 1
ATOM 728 N N . PHE A 1 92 ? -0.624 8.468 -10.739 1.00 88.00 92 PHE A N 1
ATOM 729 C CA . PHE A 1 92 ? -0.199 8.935 -9.415 1.00 88.00 92 PHE A CA 1
ATOM 730 C C . PHE A 1 92 ? 0.916 9.977 -9.488 1.00 88.00 92 PHE A C 1
ATOM 732 O O . PHE A 1 92 ? 0.975 10.851 -8.625 1.00 88.00 92 PHE A O 1
ATOM 739 N N . ARG A 1 93 ? 1.775 9.912 -10.512 1.00 86.75 93 ARG A N 1
ATOM 740 C CA . ARG A 1 93 ? 2.766 10.961 -10.779 1.00 86.75 93 ARG A CA 1
ATOM 741 C C . ARG A 1 93 ? 2.086 12.257 -11.226 1.00 86.75 93 ARG A C 1
ATOM 743 O O . ARG A 1 93 ? 2.476 13.322 -10.766 1.00 86.75 93 ARG A O 1
ATOM 750 N N . GLU A 1 94 ? 1.044 12.165 -12.048 1.00 86.38 94 GLU A N 1
ATOM 751 C CA . GLU A 1 94 ? 0.215 13.312 -12.442 1.00 86.38 94 GLU A CA 1
ATOM 752 C C . GLU A 1 94 ? -0.521 13.909 -11.241 1.00 86.38 94 GLU A C 1
ATOM 754 O O . GLU A 1 94 ? -0.463 15.115 -11.020 1.00 86.38 94 GLU A O 1
ATOM 759 N N . LEU A 1 95 ? -1.148 13.069 -10.408 1.00 87.81 95 LEU A N 1
ATOM 760 C CA . LEU A 1 95 ? -1.806 13.526 -9.182 1.00 87.81 95 LEU A CA 1
ATOM 761 C C . LEU A 1 95 ? -0.825 14.248 -8.247 1.00 87.81 95 LEU A C 1
ATOM 763 O O . LEU A 1 95 ? -1.167 15.292 -7.691 1.00 87.81 95 LEU A O 1
ATOM 767 N N . TRP A 1 96 ? 0.392 13.718 -8.090 1.00 89.81 96 TRP A N 1
ATOM 768 C CA . TRP A 1 96 ? 1.461 14.382 -7.347 1.00 89.81 96 TRP A CA 1
ATOM 769 C C . TRP A 1 96 ? 1.793 15.749 -7.953 1.00 89.81 96 TRP A C 1
ATOM 771 O O . TRP A 1 96 ? 1.740 16.753 -7.248 1.00 89.81 96 TRP A O 1
ATOM 781 N N . GLN A 1 97 ? 2.067 15.803 -9.259 1.00 88.44 97 GLN A N 1
ATOM 782 C CA . GLN A 1 97 ? 2.405 17.038 -9.968 1.00 88.44 97 GLN A CA 1
ATOM 783 C C . GLN A 1 97 ? 1.309 18.102 -9.829 1.00 88.44 97 GLN A C 1
ATOM 785 O O . GLN A 1 97 ? 1.619 19.270 -9.598 1.00 88.44 97 GLN A O 1
ATOM 790 N N . ASN A 1 98 ? 0.041 17.702 -9.915 1.00 88.06 98 ASN A N 1
ATOM 791 C CA . ASN A 1 98 ? -1.104 18.598 -9.777 1.00 88.06 98 ASN A CA 1
ATOM 792 C C . ASN A 1 98 ? -1.297 19.082 -8.332 1.00 88.06 98 ASN A C 1
ATOM 794 O O . ASN A 1 98 ? -1.635 20.242 -8.114 1.00 88.06 98 ASN A O 1
ATOM 798 N N . SER A 1 99 ? -1.070 18.210 -7.344 1.00 87.81 99 SER A N 1
ATOM 799 C CA . SER A 1 99 ? -1.297 18.525 -5.925 1.00 87.81 99 SER A CA 1
ATOM 800 C C . SER A 1 99 ? -0.148 19.310 -5.290 1.00 87.81 99 SER A C 1
ATOM 802 O O . SER A 1 99 ? -0.372 20.145 -4.417 1.00 87.81 99 SER A O 1
ATOM 804 N N . VAL A 1 100 ? 1.086 19.010 -5.696 1.00 89.62 100 VAL A N 1
ATOM 805 C CA . VAL A 1 100 ? 2.323 19.512 -5.079 1.00 89.62 100 VAL A CA 1
ATOM 806 C C . VAL A 1 100 ? 3.003 20.577 -5.943 1.00 89.62 100 VAL A C 1
ATOM 808 O O . VAL A 1 100 ? 3.720 21.427 -5.420 1.00 89.62 100 VAL A O 1
ATOM 811 N N . GLY A 1 101 ? 2.784 20.566 -7.261 1.00 89.00 101 GLY A N 1
ATOM 812 C CA . GLY A 1 101 ? 3.424 21.499 -8.193 1.00 89.00 101 GLY A CA 1
ATOM 813 C C . GLY A 1 101 ? 4.867 21.138 -8.560 1.00 89.00 101 GLY A C 1
ATOM 814 O O . GLY A 1 101 ? 5.574 21.971 -9.123 1.00 89.00 101 GLY A O 1
ATOM 815 N N . SER A 1 102 ? 5.319 19.915 -8.267 1.00 89.50 102 SER A N 1
ATOM 816 C CA . SER A 1 102 ? 6.675 19.429 -8.558 1.00 89.50 102 SER A CA 1
ATOM 817 C C . SER A 1 102 ? 6.663 18.038 -9.188 1.00 89.50 102 SER A C 1
ATOM 819 O O . SER A 1 102 ? 5.684 17.303 -9.057 1.00 89.50 102 SER A O 1
ATOM 821 N N . GLU A 1 103 ? 7.761 17.662 -9.850 1.00 89.12 103 GLU A N 1
ATOM 822 C CA . GLU A 1 103 ? 7.929 16.297 -10.352 1.00 89.12 103 GLU A CA 1
ATOM 823 C C . GLU A 1 103 ? 7.911 15.284 -9.198 1.00 89.12 103 GLU A C 1
ATOM 825 O O . GLU A 1 103 ? 8.308 15.586 -8.067 1.00 89.12 103 GLU A O 1
ATOM 830 N N . TYR A 1 104 ? 7.476 14.054 -9.490 1.00 89.19 104 TYR A N 1
ATOM 831 C CA . TYR A 1 104 ? 7.519 12.974 -8.507 1.00 89.19 104 TYR A CA 1
ATOM 832 C C . TYR A 1 104 ? 8.971 12.727 -8.044 1.00 89.19 104 TYR A C 1
ATOM 834 O O . TYR A 1 104 ? 9.858 12.617 -8.897 1.00 89.19 104 TYR A O 1
ATOM 842 N N . PRO A 1 105 ? 9.242 12.616 -6.728 1.00 90.75 105 PRO A N 1
ATOM 843 C CA . PRO A 1 105 ? 10.598 12.465 -6.210 1.00 90.75 105 PRO A CA 1
ATOM 844 C C . PRO A 1 105 ? 11.337 11.260 -6.802 1.00 90.75 105 PRO A C 1
ATOM 846 O O . PRO A 1 105 ? 10.763 10.185 -6.970 1.00 90.75 105 PRO A O 1
ATOM 849 N N . LYS A 1 106 ? 12.631 11.432 -7.093 1.00 86.25 106 LYS A N 1
ATOM 850 C CA . LYS A 1 106 ? 13.469 10.381 -7.699 1.00 86.25 106 LYS A CA 1
ATOM 851 C C . LYS A 1 106 ? 14.032 9.403 -6.676 1.00 86.25 106 LYS A C 1
ATOM 853 O O . LYS A 1 106 ? 14.296 8.253 -7.009 1.00 86.25 106 LYS A O 1
ATOM 858 N N . THR A 1 107 ? 14.217 9.850 -5.437 1.00 89.56 107 THR A N 1
ATOM 859 C CA . THR A 1 107 ? 14.732 9.019 -4.348 1.00 89.56 107 THR A CA 1
ATOM 860 C C . THR A 1 107 ? 13.706 8.899 -3.227 1.00 89.56 107 THR A C 1
ATOM 862 O O . THR A 1 107 ? 12.874 9.786 -3.017 1.00 89.56 107 THR A O 1
ATOM 865 N N . LEU A 1 108 ? 13.788 7.806 -2.463 1.00 92.00 108 LEU A N 1
ATOM 866 C CA . LEU A 1 108 ? 12.962 7.626 -1.269 1.00 92.00 108 LEU A CA 1
ATOM 867 C C . LEU A 1 108 ? 13.237 8.718 -0.220 1.00 92.00 108 LEU A C 1
ATOM 869 O O . LEU A 1 108 ? 12.311 9.156 0.458 1.00 92.00 108 LEU A O 1
ATOM 873 N N . LEU A 1 109 ? 14.488 9.177 -0.104 1.00 93.62 109 LEU A N 1
ATOM 874 C CA . LEU A 1 109 ? 14.865 10.255 0.809 1.00 93.62 109 LEU A CA 1
ATOM 875 C C . LEU A 1 109 ? 14.174 11.574 0.436 1.00 93.62 109 LEU A C 1
ATOM 877 O O . LEU A 1 109 ? 13.597 12.216 1.312 1.00 93.62 109 LEU A O 1
ATOM 881 N N . ASP A 1 110 ? 14.176 11.947 -0.847 1.00 93.25 110 ASP A N 1
ATOM 882 C CA . ASP A 1 110 ? 13.477 13.148 -1.327 1.00 93.25 110 ASP A CA 1
ATOM 883 C C . ASP A 1 110 ? 11.964 13.032 -1.113 1.00 93.25 110 ASP A C 1
ATOM 885 O O . ASP A 1 110 ? 11.312 13.992 -0.702 1.00 93.25 110 ASP A O 1
ATOM 889 N N . TYR A 1 111 ? 11.405 11.835 -1.327 1.00 93.56 111 TYR A N 1
ATOM 890 C CA . TYR A 1 111 ? 9.998 11.559 -1.045 1.00 93.56 111 TYR A CA 1
ATOM 891 C C . TYR A 1 111 ? 9.669 11.743 0.443 1.00 93.56 111 TYR A C 1
ATOM 893 O O . TYR A 1 111 ? 8.681 12.392 0.774 1.00 93.56 111 TYR A O 1
ATOM 901 N N . ILE A 1 112 ? 10.502 11.229 1.351 1.00 94.06 112 ILE A N 1
ATOM 902 C CA . ILE A 1 112 ? 10.300 11.349 2.804 1.00 94.06 112 ILE A CA 1
ATOM 903 C C . ILE A 1 112 ? 10.458 12.790 3.293 1.00 94.06 112 ILE A C 1
ATOM 905 O O . ILE A 1 112 ? 9.682 13.221 4.142 1.00 94.06 112 ILE A O 1
ATOM 909 N N . LYS A 1 113 ? 11.433 13.537 2.761 1.00 93.31 113 LYS A N 1
ATOM 910 C CA . LYS A 1 113 ? 11.686 14.936 3.142 1.00 93.31 113 LYS A CA 1
ATOM 911 C C . LYS A 1 113 ? 10.539 15.879 2.772 1.00 93.31 113 LYS A C 1
ATOM 913 O O . LYS A 1 113 ? 10.463 16.980 3.312 1.00 93.31 113 LYS A O 1
ATOM 918 N N . HIS A 1 114 ? 9.651 15.472 1.867 1.00 92.62 114 HIS A N 1
ATOM 919 C CA . HIS A 1 114 ? 8.541 16.309 1.440 1.00 92.62 114 HIS A CA 1
ATOM 920 C C . HIS A 1 114 ? 7.437 16.395 2.522 1.00 92.62 114 HIS A C 1
ATOM 922 O O . HIS A 1 114 ? 6.858 15.361 2.872 1.00 92.62 114 HIS A O 1
ATOM 928 N N . PRO A 1 115 ? 7.050 17.598 3.004 1.00 88.31 115 PRO A N 1
ATOM 929 C CA . PRO A 1 115 ? 6.054 17.763 4.077 1.00 88.31 115 PRO A CA 1
ATOM 930 C C . PRO A 1 115 ? 4.712 17.082 3.788 1.00 88.31 115 PRO A C 1
ATOM 932 O O . PRO A 1 115 ? 4.105 16.464 4.663 1.00 88.31 115 PRO A O 1
ATOM 935 N N . SER A 1 116 ? 4.293 17.094 2.521 1.00 89.00 116 SER A N 1
ATOM 936 C CA . SER A 1 116 ? 3.082 16.422 2.049 1.00 89.00 116 SER A CA 1
ATOM 937 C C . SER A 1 116 ? 3.033 14.904 2.256 1.00 89.00 116 SER A C 1
ATOM 939 O O . SER A 1 116 ? 1.963 14.327 2.060 1.00 89.00 116 SER A O 1
ATOM 941 N N . ASN A 1 117 ? 4.128 14.261 2.662 1.00 91.56 117 ASN A N 1
ATOM 942 C CA . ASN A 1 117 ? 4.188 12.827 2.950 1.00 91.56 117 ASN A CA 1
ATOM 943 C C . ASN A 1 117 ? 4.313 12.502 4.445 1.00 91.56 117 ASN A C 1
ATOM 945 O O . ASN A 1 117 ? 4.184 11.338 4.832 1.00 91.56 117 ASN A O 1
ATOM 949 N N . ALA A 1 118 ? 4.523 13.512 5.290 1.00 93.50 118 ALA A N 1
ATOM 950 C CA . ALA A 1 118 ? 4.663 13.334 6.726 1.00 93.50 118 ALA A CA 1
ATOM 951 C C . ALA A 1 118 ? 3.351 12.869 7.381 1.00 93.50 118 ALA A C 1
ATOM 953 O O . ALA A 1 118 ? 2.256 13.317 7.022 1.00 93.50 118 ALA A O 1
ATOM 954 N N . ASN A 1 119 ? 3.478 11.985 8.374 1.00 95.69 119 ASN A N 1
ATOM 955 C CA . ASN A 1 119 ? 2.398 11.432 9.197 1.00 95.69 119 ASN A CA 1
ATOM 956 C C . ASN A 1 119 ? 1.218 10.886 8.372 1.00 95.69 119 ASN A C 1
ATOM 958 O O . ASN A 1 119 ? 0.037 11.101 8.667 1.00 95.69 119 ASN A O 1
ATOM 962 N N . SER A 1 120 ? 1.560 10.218 7.273 1.00 94.50 120 SER A N 1
ATOM 963 C CA . SER A 1 120 ? 0.629 9.690 6.278 1.00 94.50 120 SER A CA 1
ATOM 964 C C . SER A 1 120 ? -0.459 8.766 6.846 1.00 94.50 120 SER A C 1
ATOM 966 O O . SER A 1 120 ? -1.590 8.799 6.357 1.00 94.50 120 SER A O 1
ATOM 968 N N . ILE A 1 121 ? -0.163 7.959 7.875 1.00 96.56 121 ILE A N 1
ATOM 969 C CA . ILE A 1 121 ? -1.143 7.042 8.476 1.00 96.56 121 ILE A CA 1
ATOM 970 C C . ILE A 1 121 ? -2.149 7.843 9.300 1.00 96.56 121 ILE A C 1
ATOM 972 O O . ILE A 1 121 ? -3.354 7.676 9.123 1.00 96.56 121 ILE A O 1
ATOM 976 N N . CYS A 1 122 ? -1.681 8.755 10.149 1.00 97.19 122 CYS A N 1
ATOM 977 C CA . CYS A 1 122 ? -2.559 9.622 10.927 1.00 97.19 122 CYS A CA 1
ATOM 978 C C . CYS A 1 122 ? -3.441 10.490 10.011 1.00 97.19 122 CYS A C 1
ATOM 980 O O . CYS A 1 122 ? -4.649 10.580 10.224 1.00 97.19 122 CYS A O 1
ATOM 982 N N . ARG A 1 123 ? -2.884 11.058 8.933 1.00 95.94 123 ARG A N 1
ATOM 983 C CA . ARG A 1 123 ? -3.659 11.809 7.926 1.00 95.94 123 ARG A CA 1
ATOM 984 C C . ARG A 1 123 ? -4.717 10.957 7.241 1.00 95.94 123 ARG A C 1
ATOM 986 O O . ARG A 1 123 ? -5.840 11.424 7.060 1.00 95.94 123 ARG A O 1
ATOM 993 N N . PHE A 1 124 ? -4.376 9.715 6.899 1.00 96.75 124 PHE A N 1
ATOM 994 C CA . PHE A 1 124 ? -5.340 8.753 6.380 1.00 96.75 124 PHE A CA 1
ATOM 995 C C . PHE A 1 124 ? -6.488 8.540 7.373 1.00 96.75 124 PHE A C 1
ATOM 997 O O . PHE A 1 124 ? -7.647 8.605 6.967 1.00 96.75 124 PHE A O 1
ATOM 1004 N N . LEU A 1 125 ? -6.191 8.325 8.660 1.00 97.50 125 LEU A N 1
ATOM 1005 C CA . LEU A 1 125 ? -7.222 8.114 9.679 1.00 97.50 125 LEU A CA 1
ATOM 1006 C C . LEU A 1 125 ? -8.119 9.345 9.829 1.00 97.50 125 LEU A C 1
ATOM 1008 O O . LEU A 1 125 ? -9.331 9.196 9.859 1.00 97.50 125 LEU A O 1
ATOM 1012 N N . LEU A 1 126 ? -7.547 10.547 9.793 1.00 96.44 126 LEU A N 1
ATOM 1013 C CA . LEU A 1 126 ? -8.270 11.819 9.899 1.00 96.44 126 LEU A CA 1
ATOM 1014 C C . LEU A 1 126 ? -9.019 12.234 8.618 1.00 96.44 126 LEU A C 1
ATOM 1016 O O . LEU A 1 126 ? -9.659 13.282 8.600 1.00 96.44 126 LEU A O 1
ATOM 1020 N N . GLY A 1 127 ? -8.936 11.465 7.526 1.00 95.06 127 GLY A N 1
ATOM 1021 C CA . GLY A 1 127 ? -9.569 11.829 6.251 1.00 95.06 127 GLY A CA 1
ATOM 1022 C C . GLY A 1 127 ? -8.945 13.054 5.567 1.00 95.06 127 GLY A C 1
ATOM 1023 O O . GLY A 1 127 ? -9.576 13.667 4.705 1.00 95.06 127 GLY A O 1
ATOM 1024 N N . ILE A 1 128 ? -7.712 13.416 5.930 1.00 94.44 128 ILE A N 1
ATOM 1025 C CA . ILE A 1 128 ? -6.981 14.529 5.317 1.00 94.44 128 ILE A CA 1
ATOM 1026 C C . ILE A 1 128 ? -6.558 14.115 3.896 1.00 94.44 128 ILE A C 1
ATOM 1028 O O . ILE A 1 128 ? -6.044 13.004 3.723 1.00 94.44 128 ILE A O 1
ATOM 1032 N N . PRO A 1 129 ? -6.728 14.981 2.876 1.00 91.75 129 PRO A N 1
ATOM 1033 C CA . PRO A 1 129 ? -6.270 14.696 1.520 1.00 91.75 129 PRO A CA 1
ATOM 1034 C C . PRO A 1 129 ? -4.797 14.310 1.451 1.00 91.75 129 PRO A C 1
ATOM 1036 O O . PRO A 1 129 ? -3.958 14.916 2.122 1.00 91.75 129 PRO A O 1
ATOM 1039 N N . MET A 1 130 ? -4.486 13.312 0.626 1.00 87.06 130 MET A N 1
ATOM 1040 C CA . MET A 1 130 ? -3.121 12.949 0.260 1.00 87.06 130 MET A CA 1
ATOM 1041 C C . MET A 1 130 ? -2.434 14.132 -0.427 1.00 87.06 130 MET A C 1
ATOM 1043 O O . MET A 1 130 ? -3.088 14.981 -1.026 1.00 87.06 130 MET A O 1
ATOM 1047 N N . TYR A 1 131 ? -1.111 14.208 -0.298 1.00 84.44 131 TYR A N 1
ATOM 1048 C CA . TYR A 1 131 ? -0.243 15.223 -0.913 1.00 84.44 131 TYR A CA 1
ATOM 1049 C C . TYR A 1 131 ? -0.500 16.693 -0.547 1.00 84.44 131 TYR A C 1
ATOM 1051 O O . TYR A 1 131 ? 0.267 17.571 -0.940 1.00 84.44 131 TYR A O 1
ATOM 1059 N N . ARG A 1 132 ? -1.506 16.979 0.279 1.00 83.88 132 ARG A N 1
ATOM 1060 C CA . ARG A 1 132 ? -1.680 18.298 0.885 1.00 83.88 132 ARG A CA 1
ATOM 1061 C C . ARG A 1 132 ? -0.553 18.579 1.875 1.00 83.88 132 ARG A C 1
ATOM 1063 O O . ARG A 1 132 ? -0.203 17.693 2.654 1.00 83.88 132 ARG A O 1
ATOM 1070 N N . ASP A 1 133 ? -0.034 19.797 1.883 1.00 81.12 133 ASP A N 1
ATOM 1071 C CA . ASP A 1 133 ? 0.820 20.257 2.975 1.00 81.12 133 ASP A CA 1
ATOM 1072 C C . ASP A 1 133 ? -0.068 20.542 4.194 1.00 81.12 133 ASP A C 1
ATOM 1074 O O . ASP A 1 133 ? -0.712 21.587 4.304 1.00 81.12 133 ASP A O 1
ATOM 1078 N N . ALA A 1 134 ? -0.241 19.521 5.030 1.00 80.81 134 ALA A N 1
ATOM 1079 C CA . ALA A 1 134 ? -1.108 19.559 6.194 1.00 80.81 134 ALA A CA 1
ATOM 1080 C C . ALA A 1 134 ? -0.370 18.949 7.380 1.00 80.81 134 ALA A C 1
ATOM 1082 O O . ALA A 1 134 ? -0.129 17.740 7.431 1.00 80.81 134 ALA A O 1
ATOM 1083 N N . THR A 1 135 ? -0.038 19.798 8.346 1.00 89.19 135 THR A N 1
ATOM 1084 C CA . THR A 1 135 ? 0.507 19.368 9.627 1.00 89.19 135 THR A CA 1
ATOM 1085 C C . THR A 1 135 ? -0.604 18.788 10.497 1.00 89.19 135 THR A C 1
ATOM 1087 O O . THR A 1 135 ? -1.753 19.234 10.464 1.00 89.19 135 THR A O 1
ATOM 1090 N N . ILE A 1 136 ? -0.264 17.763 11.276 1.00 93.81 136 ILE A N 1
ATOM 1091 C CA . ILE A 1 136 ? -1.165 17.203 12.284 1.00 93.81 136 ILE A CA 1
ATOM 1092 C C . ILE A 1 136 ? -0.899 17.934 13.594 1.00 93.81 136 ILE A C 1
ATOM 1094 O O . ILE A 1 136 ? 0.249 18.081 14.006 1.00 93.81 136 ILE A O 1
ATOM 1098 N N . SER A 1 137 ? -1.956 18.399 14.247 1.00 95.56 137 SER A N 1
ATOM 1099 C CA . SER A 1 137 ? -1.878 18.953 15.598 1.00 95.56 137 SER A CA 1
ATOM 1100 C C . SER A 1 137 ? -1.973 17.854 16.658 1.00 95.56 137 SER A C 1
ATOM 1102 O O . SER A 1 137 ? -2.588 16.811 16.432 1.00 95.56 137 SER A O 1
ATOM 1104 N N . GLN A 1 138 ? -1.446 18.116 17.857 1.00 96.94 138 GLN A N 1
ATOM 1105 C CA . GLN A 1 138 ? -1.582 17.200 18.996 1.00 96.94 138 GLN A CA 1
ATOM 1106 C C . GLN A 1 138 ? -3.052 16.843 19.275 1.00 96.94 138 GLN A C 1
ATOM 1108 O O . GLN A 1 138 ? -3.362 15.679 19.475 1.00 96.94 138 GLN A O 1
ATOM 1113 N N . LEU A 1 139 ? -3.970 17.815 19.186 1.00 96.31 139 LEU A N 1
ATOM 1114 C CA . LEU A 1 139 ? -5.407 17.586 19.392 1.00 96.31 139 LEU A CA 1
ATOM 1115 C C . LEU A 1 139 ? -5.997 16.571 18.400 1.00 96.31 139 LEU A C 1
ATOM 1117 O O . LEU A 1 139 ? -6.830 15.751 18.778 1.00 96.31 139 LEU A O 1
ATOM 1121 N N . GLN A 1 140 ? -5.565 16.609 17.138 1.00 96.50 140 GLN A N 1
ATOM 1122 C CA . GLN A 1 140 ? -5.995 15.636 16.130 1.00 96.50 140 GLN A CA 1
ATOM 1123 C C . GLN A 1 140 ? -5.396 14.251 16.389 1.00 96.50 140 GLN A C 1
ATOM 1125 O O . GLN A 1 140 ? -6.074 13.245 16.216 1.00 96.50 140 GLN A O 1
ATOM 1130 N N . PHE A 1 141 ? -4.138 14.175 16.824 1.00 97.88 141 PHE A N 1
ATOM 1131 C CA . PHE A 1 141 ? -3.555 12.899 17.235 1.00 97.88 141 PHE A CA 1
ATOM 1132 C C . PHE A 1 141 ? -4.292 12.312 18.451 1.00 97.88 141 PHE A C 1
ATOM 1134 O O . PHE A 1 141 ? -4.662 11.136 18.455 1.00 97.88 141 PHE A O 1
ATOM 1141 N N . ASP A 1 142 ? -4.584 13.141 19.451 1.00 96.75 142 ASP A N 1
ATOM 1142 C CA . ASP A 1 142 ? -5.306 12.740 20.657 1.00 96.75 142 ASP A CA 1
ATOM 1143 C C . ASP A 1 142 ? -6.728 12.258 20.336 1.00 96.75 142 ASP A C 1
ATOM 1145 O O . ASP A 1 142 ? -7.224 11.340 20.995 1.00 96.75 142 ASP A O 1
ATOM 1149 N N . SER A 1 143 ? -7.381 12.810 19.303 1.00 96.38 143 SER A N 1
ATOM 1150 C CA . SER A 1 143 ? -8.696 12.332 18.853 1.00 96.38 143 SER A CA 1
ATOM 1151 C C . SER A 1 143 ? -8.629 10.903 18.304 1.00 96.38 143 SER A C 1
ATOM 1153 O O . SER A 1 143 ? -9.517 10.094 18.596 1.00 96.38 143 SER A O 1
ATOM 1155 N N . ILE A 1 144 ? -7.548 10.546 17.598 1.00 97.75 144 ILE A N 1
ATOM 1156 C CA . ILE A 1 144 ? -7.310 9.174 17.129 1.00 97.75 144 ILE A CA 1
ATOM 1157 C C . ILE A 1 144 ? -7.177 8.228 18.322 1.00 97.75 144 ILE A C 1
ATOM 1159 O O . ILE A 1 144 ? -7.891 7.226 18.399 1.00 97.75 144 ILE A O 1
ATOM 1163 N N . ILE A 1 145 ? -6.303 8.559 19.276 1.00 97.75 145 ILE A N 1
ATOM 1164 C CA . ILE A 1 145 ? -6.055 7.714 20.452 1.00 97.75 145 ILE A CA 1
ATOM 1165 C C . ILE A 1 145 ? -7.319 7.568 21.299 1.00 97.75 145 ILE A C 1
ATOM 1167 O O . ILE A 1 145 ? -7.702 6.454 21.647 1.00 97.75 145 ILE A O 1
ATOM 1171 N N . THR A 1 146 ? -8.027 8.669 21.542 1.00 95.44 146 THR A N 1
ATOM 1172 C CA . THR A 1 146 ? -9.299 8.662 22.275 1.00 95.44 146 THR A CA 1
ATOM 1173 C C . THR A 1 146 ? -10.338 7.768 21.594 1.00 95.44 146 THR A C 1
ATOM 1175 O O . THR A 1 146 ? -11.126 7.103 22.264 1.00 95.44 146 THR A O 1
ATOM 1178 N N . SER A 1 147 ? -10.346 7.721 20.259 1.00 96.50 147 SER A N 1
ATOM 1179 C CA . SER A 1 147 ? -11.255 6.856 19.504 1.00 96.50 147 SER A CA 1
ATOM 1180 C C . SER A 1 147 ? -10.954 5.372 19.718 1.00 96.50 147 SER A C 1
ATOM 1182 O O . SER A 1 147 ? -11.890 4.577 19.795 1.00 96.50 147 SER A O 1
ATOM 1184 N N . PHE A 1 148 ? -9.680 4.993 19.872 1.00 96.44 148 PHE A N 1
ATOM 1185 C CA . PHE A 1 148 ? -9.288 3.613 20.186 1.00 96.44 148 PHE A CA 1
ATOM 1186 C C . PHE A 1 148 ? -9.780 3.137 21.552 1.00 96.44 148 PHE A C 1
ATOM 1188 O O . PHE A 1 148 ? -9.973 1.937 21.731 1.00 96.44 148 PHE A O 1
ATOM 1195 N N . ASP A 1 149 ? -9.993 4.056 22.491 1.00 94.12 149 ASP A N 1
ATOM 1196 C CA . ASP A 1 149 ? -10.469 3.723 23.835 1.00 94.12 149 ASP A CA 1
ATOM 1197 C C . ASP A 1 149 ? -12.007 3.680 23.916 1.00 94.12 149 ASP A C 1
ATOM 1199 O O . ASP A 1 149 ? -12.567 3.050 24.813 1.00 94.12 149 ASP A O 1
ATOM 1203 N N . LYS A 1 150 ? -12.704 4.332 22.974 1.00 93.31 150 LYS A N 1
ATOM 1204 C CA . LYS A 1 150 ? -14.176 4.432 22.941 1.00 93.31 150 LYS A CA 1
ATOM 1205 C C . LYS A 1 150 ? -14.851 3.419 22.020 1.00 93.31 150 LYS A C 1
ATOM 1207 O O . LYS A 1 150 ? -15.984 3.022 22.279 1.00 93.31 150 LYS A O 1
ATOM 1212 N N . ILE A 1 151 ? -14.184 3.033 20.936 1.00 95.38 151 ILE A N 1
ATOM 1213 C CA . ILE A 1 151 ? -14.728 2.150 19.900 1.00 95.38 151 ILE A CA 1
ATOM 1214 C C . ILE A 1 151 ? -14.061 0.772 20.011 1.00 95.38 151 ILE A C 1
ATOM 1216 O O . ILE A 1 151 ? -12.851 0.703 20.236 1.00 95.38 151 ILE A O 1
ATOM 1220 N N . PRO A 1 152 ? -14.790 -0.342 19.801 1.00 95.50 152 PRO A N 1
ATOM 1221 C CA . PRO A 1 152 ? -14.209 -1.680 19.856 1.00 95.50 152 PRO A CA 1
ATOM 1222 C C . PRO A 1 152 ? -13.364 -1.979 18.605 1.00 95.50 152 PRO A C 1
ATOM 1224 O O . PRO A 1 152 ? -13.799 -2.642 17.655 1.00 95.50 152 PRO A O 1
ATOM 1227 N N . PHE A 1 153 ? -12.126 -1.491 18.619 1.00 98.12 153 PHE A N 1
ATOM 1228 C CA . PHE A 1 153 ? -11.124 -1.789 17.607 1.00 98.12 153 PHE A CA 1
ATOM 1229 C C . PHE A 1 153 ? -10.518 -3.183 17.789 1.00 98.12 153 PHE A C 1
ATOM 1231 O O . PHE A 1 153 ? -10.215 -3.616 18.897 1.00 98.12 153 PHE A O 1
ATOM 1238 N N . VAL A 1 154 ? -10.266 -3.858 16.674 1.00 98.06 154 VAL A N 1
ATOM 1239 C CA . VAL A 1 154 ? -9.454 -5.068 16.560 1.00 98.06 154 VAL A CA 1
ATOM 1240 C C . VAL A 1 154 ? -8.211 -4.694 15.771 1.00 98.06 154 VAL A C 1
ATOM 1242 O O . VAL A 1 154 ? -8.297 -4.312 14.601 1.00 98.06 154 VAL A O 1
ATOM 1245 N N . PHE A 1 155 ? -7.056 -4.764 16.423 1.00 98.19 155 PHE A N 1
ATOM 1246 C CA . PHE A 1 155 ? -5.804 -4.312 15.837 1.00 98.19 155 PHE A CA 1
ATOM 1247 C C . PHE A 1 155 ? -5.089 -5.442 15.100 1.00 98.19 155 PHE A C 1
ATOM 1249 O O . PHE A 1 155 ? -5.235 -6.625 15.420 1.00 98.19 155 PHE A O 1
ATOM 1256 N N . GLY A 1 156 ? -4.304 -5.056 14.100 1.00 97.00 156 GLY A N 1
ATOM 1257 C CA . GLY A 1 156 ? -3.505 -5.952 13.283 1.00 97.00 156 GLY A CA 1
ATOM 1258 C C . GLY A 1 156 ? -2.185 -5.327 12.857 1.00 97.00 156 GLY A C 1
ATOM 1259 O O . GLY A 1 156 ? -2.041 -4.105 12.778 1.00 97.00 156 GLY A O 1
ATOM 1260 N N . ARG A 1 157 ? -1.230 -6.192 12.534 1.00 95.56 157 ARG A N 1
ATOM 1261 C CA . ARG A 1 157 ? 0.150 -5.867 12.189 1.00 95.56 157 ARG A CA 1
ATOM 1262 C C . ARG A 1 157 ? 0.587 -6.636 10.947 1.00 95.56 157 ARG A C 1
ATOM 1264 O O . ARG A 1 157 ? 0.445 -7.855 10.872 1.00 95.56 157 ARG A O 1
ATOM 1271 N N . THR A 1 158 ? 1.164 -5.926 9.983 1.00 94.31 158 THR A N 1
ATOM 1272 C CA . THR A 1 158 ? 1.606 -6.524 8.710 1.00 94.31 158 THR A CA 1
ATOM 1273 C C . THR A 1 158 ? 2.731 -7.544 8.906 1.00 94.31 158 THR A C 1
ATOM 1275 O O . THR A 1 158 ? 2.710 -8.611 8.301 1.00 94.31 158 THR A O 1
ATOM 1278 N N . ASP A 1 159 ? 3.702 -7.225 9.762 1.00 93.69 159 ASP A N 1
ATOM 1279 C CA . ASP A 1 159 ? 4.857 -8.065 10.107 1.00 93.69 159 ASP A CA 1
ATOM 1280 C C . ASP A 1 159 ? 4.468 -9.312 10.920 1.00 93.69 159 ASP A C 1
ATOM 1282 O O . ASP A 1 159 ? 5.206 -10.292 10.954 1.00 93.69 159 ASP A O 1
ATOM 1286 N N . ARG A 1 160 ? 3.271 -9.299 11.515 1.00 94.88 160 ARG A N 1
ATOM 1287 C CA . ARG A 1 160 ? 2.682 -10.381 12.314 1.00 94.88 160 ARG A CA 1
ATOM 1288 C C . ARG A 1 160 ? 1.347 -10.840 11.711 1.00 94.88 160 ARG A C 1
ATOM 1290 O O . ARG A 1 160 ? 0.349 -11.014 12.410 1.00 94.88 160 ARG A O 1
ATOM 1297 N N . MET A 1 161 ? 1.298 -11.005 10.383 1.00 93.19 161 MET A N 1
ATOM 1298 C CA . MET A 1 161 ? 0.047 -11.258 9.646 1.00 93.19 161 MET A CA 1
ATOM 1299 C C . MET A 1 161 ? -0.700 -12.518 10.122 1.00 93.19 161 MET A C 1
ATOM 1301 O O . MET A 1 161 ? -1.920 -12.492 10.253 1.00 93.19 161 MET A O 1
ATOM 1305 N N . ALA A 1 162 ? -0.000 -13.617 10.420 1.00 94.12 162 ALA A N 1
ATOM 1306 C CA . ALA A 1 162 ? -0.648 -14.861 10.856 1.00 94.12 162 ALA A CA 1
ATOM 1307 C C . ALA A 1 162 ? -1.360 -14.708 12.210 1.00 94.12 162 ALA A C 1
ATOM 1309 O O . ALA A 1 162 ? -2.468 -15.202 12.412 1.00 94.12 162 ALA A O 1
ATOM 1310 N N . GLU A 1 163 ? -0.751 -13.950 13.115 1.00 96.50 163 GLU A N 1
ATOM 1311 C CA . GLU A 1 163 ? -1.294 -13.644 14.438 1.00 96.50 163 GLU A CA 1
ATOM 1312 C C . GLU A 1 163 ? -2.372 -12.566 14.358 1.00 96.50 163 GLU A C 1
ATOM 1314 O O . GLU A 1 163 ? -3.350 -12.612 15.096 1.00 96.50 163 GLU A O 1
ATOM 1319 N N . THR A 1 164 ? -2.254 -11.644 13.401 1.00 96.31 164 THR A N 1
ATOM 1320 C CA . THR A 1 164 ? -3.322 -10.702 13.051 1.00 96.31 164 THR A CA 1
ATOM 1321 C C . THR A 1 164 ? -4.583 -11.436 12.622 1.00 96.31 164 THR A C 1
ATOM 1323 O O . THR A 1 164 ? -5.666 -11.116 13.106 1.00 96.31 164 THR A O 1
ATOM 1326 N N . ILE A 1 165 ? -4.457 -12.456 11.769 1.00 95.75 165 ILE A N 1
ATOM 1327 C CA . ILE A 1 165 ? -5.591 -13.300 11.384 1.00 95.75 165 ILE A CA 1
ATOM 1328 C C . ILE A 1 165 ? -6.169 -14.029 12.599 1.00 95.75 165 ILE A C 1
ATOM 1330 O O . ILE A 1 165 ? -7.385 -14.030 12.770 1.00 95.75 165 ILE A O 1
ATOM 1334 N N . ALA A 1 166 ? -5.329 -14.595 13.468 1.00 95.88 166 ALA A N 1
ATOM 1335 C CA . ALA A 1 166 ? -5.798 -15.252 14.688 1.00 95.88 166 ALA A CA 1
ATOM 1336 C C . ALA A 1 166 ? -6.538 -14.278 15.629 1.00 95.88 166 ALA A C 1
ATOM 1338 O O . ALA A 1 166 ? -7.598 -14.614 16.157 1.00 95.88 166 ALA A O 1
ATOM 1339 N N . ASN A 1 167 ? -6.036 -13.048 15.782 1.00 97.19 167 ASN A N 1
ATOM 1340 C CA . ASN A 1 167 ? -6.681 -12.006 16.580 1.00 97.19 167 ASN A CA 1
ATOM 1341 C C . ASN A 1 167 ? -8.031 -11.597 15.990 1.00 97.19 167 ASN A C 1
ATOM 1343 O O . ASN A 1 167 ? -9.036 -11.586 16.696 1.00 97.19 167 ASN A O 1
ATOM 1347 N N . VAL A 1 168 ? -8.094 -11.339 14.683 1.00 96.06 168 VAL A N 1
ATOM 1348 C CA . VAL A 1 168 ? -9.362 -11.042 14.002 1.00 96.06 168 VAL A CA 1
ATOM 1349 C C . VAL A 1 168 ? -10.332 -12.215 14.116 1.00 96.06 168 VAL A C 1
ATOM 1351 O O . VAL A 1 168 ? -11.515 -12.002 14.377 1.00 96.06 168 VAL A O 1
ATOM 1354 N N . SER A 1 169 ? -9.843 -13.449 13.982 1.00 95.25 169 SER A N 1
ATOM 1355 C CA . SER A 1 169 ? -10.652 -14.660 14.121 1.00 95.25 169 SER A CA 1
ATOM 1356 C C . SER A 1 169 ? -11.327 -14.717 15.484 1.00 95.25 169 SER A C 1
ATOM 1358 O O . SER A 1 169 ? -12.550 -14.841 15.560 1.00 95.25 169 SER A O 1
ATOM 1360 N N . TYR A 1 170 ? -10.548 -14.534 16.549 1.00 95.69 170 TYR A N 1
ATOM 1361 C CA . TYR A 1 170 ? -11.035 -14.577 17.920 1.00 95.69 170 TYR A CA 1
ATOM 1362 C C . TYR A 1 170 ? -11.974 -13.409 18.246 1.00 95.69 170 TYR A C 1
ATOM 1364 O O . TYR A 1 170 ? -13.107 -13.621 18.680 1.00 95.69 170 TYR A O 1
ATOM 1372 N N . GLN A 1 171 ? -11.538 -12.172 17.992 1.00 95.06 171 GLN A N 1
ATOM 1373 C CA . GLN A 1 171 ? -12.287 -10.973 18.372 1.00 95.06 171 GLN A CA 1
ATOM 1374 C C . GLN A 1 171 ? -13.587 -10.834 17.567 1.00 95.06 171 GLN A C 1
ATOM 1376 O O . GLN A 1 171 ? -14.634 -10.483 18.120 1.00 95.06 171 GLN A O 1
ATOM 1381 N N . CYS A 1 172 ? -13.559 -11.139 16.265 1.00 94.00 172 CYS A N 1
ATOM 1382 C CA . CYS A 1 172 ? -14.729 -11.015 15.392 1.00 94.00 172 CYS A CA 1
ATOM 1383 C C . CYS A 1 172 ? -15.559 -12.302 15.278 1.00 94.00 172 CYS A C 1
ATOM 1385 O O . CYS A 1 172 ? -16.705 -12.241 14.831 1.00 94.00 172 CYS A O 1
ATOM 1387 N N . GLY A 1 173 ? -15.038 -13.454 15.712 1.00 92.62 173 GLY A N 1
ATOM 1388 C CA . GLY A 1 173 ? -15.696 -14.754 15.551 1.00 92.62 173 GLY A CA 1
ATOM 1389 C C . GLY A 1 173 ? -15.754 -15.215 14.092 1.00 92.62 173 GLY A C 1
ATOM 1390 O O . GLY A 1 173 ? -16.795 -15.695 13.649 1.00 92.62 173 GLY A O 1
ATOM 1391 N N . ILE A 1 174 ? -14.669 -15.012 13.339 1.00 91.88 174 ILE A N 1
ATOM 1392 C CA . ILE A 1 174 ? -14.548 -15.374 11.916 1.00 91.88 174 ILE A CA 1
ATOM 1393 C C . ILE A 1 174 ? -13.600 -16.569 11.794 1.00 91.88 174 ILE A C 1
ATOM 1395 O O . ILE A 1 174 ? -12.483 -16.507 12.297 1.00 91.88 174 ILE A O 1
ATOM 1399 N N . ASP A 1 175 ? -14.004 -17.643 11.117 1.00 91.06 175 ASP A N 1
ATOM 1400 C CA . ASP A 1 175 ? -13.120 -18.783 10.836 1.00 91.06 175 ASP A CA 1
ATOM 1401 C C . ASP A 1 175 ? -12.450 -18.622 9.465 1.00 91.06 175 ASP A C 1
ATOM 1403 O O . ASP A 1 175 ? -13.124 -18.403 8.459 1.00 91.06 175 ASP A O 1
ATOM 1407 N N . PHE A 1 176 ? -11.123 -18.736 9.436 1.00 89.06 176 PHE A N 1
ATOM 1408 C CA . PHE A 1 176 ? -10.299 -18.595 8.234 1.00 89.06 176 PHE A CA 1
ATOM 1409 C C . PHE A 1 176 ? -9.733 -19.929 7.724 1.00 89.06 176 PHE A C 1
ATOM 1411 O O . PHE A 1 176 ? -8.930 -19.940 6.793 1.00 89.06 176 PHE A O 1
ATOM 1418 N N . GLY A 1 177 ? -10.108 -21.064 8.324 1.00 88.62 177 GLY A N 1
ATOM 1419 C CA . GLY A 1 177 ? -9.504 -22.354 7.994 1.00 88.62 177 GLY A CA 1
ATOM 1420 C C . GLY A 1 177 ? -8.065 -22.467 8.512 1.00 88.62 177 GLY A C 1
ATOM 1421 O O . GLY A 1 177 ? -7.718 -21.878 9.537 1.00 88.62 177 GLY A O 1
ATOM 1422 N N . ASN A 1 178 ? -7.245 -23.299 7.864 1.00 88.69 178 ASN A N 1
ATOM 1423 C CA . ASN A 1 178 ? -5.845 -23.540 8.262 1.00 88.69 178 ASN A CA 1
ATOM 1424 C C . ASN A 1 178 ? -4.837 -22.792 7.381 1.00 88.69 178 ASN A C 1
ATOM 1426 O O . ASN A 1 178 ? -3.706 -22.547 7.808 1.00 88.69 178 ASN A O 1
ATOM 1430 N N . THR A 1 179 ? -5.254 -22.428 6.169 1.00 90.94 179 THR A N 1
ATOM 1431 C CA . THR A 1 179 ? -4.374 -21.870 5.151 1.00 90.94 179 THR A CA 1
ATOM 1432 C C . THR A 1 179 ? -5.075 -20.756 4.397 1.00 90.94 179 THR A C 1
ATOM 1434 O O . THR A 1 179 ? -6.253 -20.873 4.062 1.00 90.94 179 THR A O 1
ATOM 1437 N N . ILE A 1 180 ? -4.341 -19.677 4.134 1.00 90.31 180 ILE A N 1
ATOM 1438 C CA . ILE A 1 180 ? -4.813 -18.510 3.392 1.00 90.31 180 ILE A CA 1
ATOM 1439 C C . ILE A 1 180 ? -3.821 -18.226 2.262 1.00 90.31 180 ILE A C 1
ATOM 1441 O O . ILE A 1 180 ? -2.620 -18.148 2.516 1.00 90.31 180 ILE A O 1
ATOM 1445 N N . PRO A 1 181 ? -4.270 -18.019 1.021 1.00 86.25 181 PRO A N 1
ATOM 1446 C CA . PRO A 1 181 ? -3.364 -17.641 -0.056 1.00 86.25 181 PRO A CA 1
ATOM 1447 C C . PRO A 1 181 ? -2.847 -16.203 0.125 1.00 86.25 181 PRO A C 1
ATOM 1449 O O . PRO A 1 181 ? -3.532 -15.308 0.639 1.00 86.25 181 PRO A O 1
ATOM 1452 N N . ARG A 1 182 ? -1.618 -15.950 -0.324 1.00 82.25 182 ARG A N 1
ATOM 1453 C CA . ARG A 1 182 ? -1.029 -14.610 -0.375 1.00 82.25 182 ARG A CA 1
ATOM 1454 C C . ARG A 1 182 ? -1.550 -13.876 -1.598 1.00 82.25 182 ARG A C 1
ATOM 1456 O O . ARG A 1 182 ? -1.153 -14.139 -2.720 1.00 82.25 182 ARG A O 1
ATOM 1463 N N . TYR A 1 183 ? -2.433 -12.909 -1.377 1.00 72.88 183 TYR A N 1
ATOM 1464 C CA . TYR A 1 183 ? -3.115 -12.266 -2.497 1.00 72.88 183 TYR A CA 1
ATOM 1465 C C . TYR A 1 183 ? -2.321 -11.153 -3.190 1.00 72.88 183 TYR A C 1
ATOM 1467 O O . TYR A 1 183 ? -2.613 -10.873 -4.349 1.00 72.88 183 TYR A O 1
ATOM 1475 N N . ARG A 1 184 ? -1.362 -10.489 -2.516 1.00 72.44 184 ARG A N 1
ATOM 1476 C CA . ARG A 1 184 ? -0.499 -9.445 -3.113 1.00 72.44 184 ARG A CA 1
ATOM 1477 C C . ARG A 1 184 ? 0.802 -9.233 -2.337 1.00 72.44 184 ARG A C 1
ATOM 1479 O O . ARG A 1 184 ? 0.778 -8.702 -1.227 1.00 72.44 184 ARG A O 1
ATOM 1486 N N . THR A 1 185 ? 1.925 -9.494 -2.992 1.00 78.88 185 THR A N 1
ATOM 1487 C CA . THR A 1 185 ? 3.274 -9.088 -2.561 1.00 78.88 185 THR A CA 1
ATOM 1488 C C . THR A 1 185 ? 3.785 -7.934 -3.437 1.00 78.88 185 THR A C 1
ATOM 1490 O O . THR A 1 185 ? 3.485 -7.876 -4.630 1.00 78.88 185 THR A O 1
ATOM 1493 N N . SER A 1 186 ? 4.520 -6.971 -2.870 1.00 78.50 186 SER A N 1
ATOM 1494 C CA . SER A 1 186 ? 5.154 -5.905 -3.665 1.00 78.50 186 SER A CA 1
ATOM 1495 C C . SER A 1 186 ? 6.315 -6.479 -4.486 1.00 78.50 186 SER A C 1
ATOM 1497 O O . SER A 1 186 ? 7.281 -6.949 -3.896 1.00 78.50 186 SER A O 1
ATOM 1499 N N . LEU A 1 187 ? 6.231 -6.387 -5.818 1.00 85.38 187 LEU A N 1
ATOM 1500 C CA . LEU A 1 187 ? 7.285 -6.833 -6.748 1.00 85.38 187 LEU A CA 1
ATOM 1501 C C . LEU A 1 187 ? 8.509 -5.908 -6.754 1.00 85.38 187 LEU A C 1
ATOM 1503 O O . LEU A 1 187 ? 9.640 -6.358 -6.889 1.00 85.38 187 LEU A O 1
ATOM 1507 N N . TYR A 1 188 ? 8.282 -4.602 -6.604 1.00 86.00 188 TYR A N 1
ATOM 1508 C CA . TYR A 1 188 ? 9.347 -3.605 -6.575 1.00 86.00 188 TYR A CA 1
ATOM 1509 C C . TYR A 1 188 ? 9.738 -3.265 -5.137 1.00 86.00 188 TYR A C 1
ATOM 1511 O O . TYR A 1 188 ? 8.873 -2.962 -4.306 1.00 86.00 188 TYR A O 1
ATOM 1519 N N . LYS A 1 189 ? 11.047 -3.262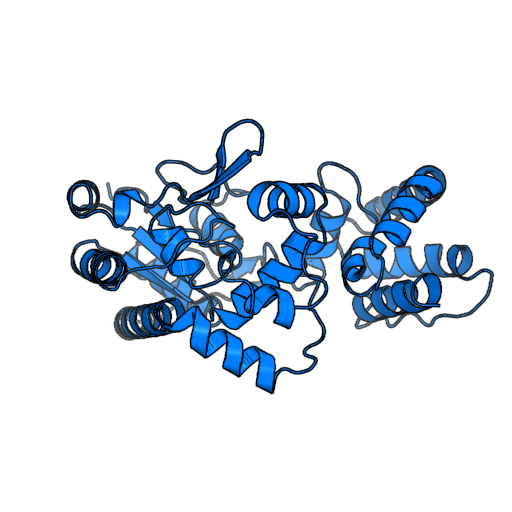 -4.875 1.00 82.69 189 LYS A N 1
ATOM 1520 C CA . LYS A 1 189 ? 11.665 -2.762 -3.643 1.00 82.69 189 LYS A CA 1
ATOM 1521 C C . LYS A 1 189 ? 12.803 -1.809 -4.039 1.00 82.69 189 LYS A C 1
ATOM 1523 O O . LYS A 1 189 ? 13.711 -2.249 -4.757 1.00 82.69 189 LYS A O 1
ATOM 1528 N N . PRO A 1 190 ? 12.762 -0.529 -3.623 1.00 81.31 190 PRO A N 1
ATOM 1529 C CA . PRO A 1 190 ? 13.842 0.403 -3.923 1.00 81.31 190 PRO A CA 1
ATOM 1530 C C . PRO A 1 190 ? 15.144 -0.061 -3.260 1.00 81.31 190 PRO A C 1
ATOM 1532 O O . PRO A 1 190 ? 15.133 -0.801 -2.273 1.00 81.31 190 PRO A O 1
ATOM 1535 N N . LYS A 1 191 ? 16.287 0.362 -3.807 1.00 82.19 191 LYS A N 1
ATOM 1536 C CA . LYS A 1 191 ? 17.569 0.183 -3.115 1.00 82.19 191 LYS A CA 1
ATOM 1537 C C . LYS A 1 191 ? 17.582 1.066 -1.866 1.00 82.19 191 LYS A C 1
ATOM 1539 O O . LYS A 1 191 ? 17.109 2.199 -1.895 1.00 82.19 191 LYS A O 1
ATOM 1544 N N . ARG A 1 192 ? 18.115 0.540 -0.762 1.00 87.06 192 ARG A N 1
ATOM 1545 C CA . ARG A 1 192 ? 18.220 1.257 0.520 1.00 87.06 192 ARG A CA 1
ATOM 1546 C C . ARG A 1 192 ? 19.524 2.046 0.605 1.00 87.06 192 ARG A C 1
ATOM 1548 O O . ARG A 1 192 ? 20.326 1.852 1.516 1.00 87.06 192 ARG A O 1
ATOM 1555 N N . ASP A 1 193 ? 19.726 2.927 -0.364 1.00 83.12 193 ASP A N 1
ATOM 1556 C CA . ASP A 1 193 ? 20.859 3.847 -0.378 1.00 83.12 193 ASP A CA 1
ATOM 1557 C C . ASP A 1 193 ? 20.636 4.946 0.678 1.00 83.12 193 ASP A C 1
ATOM 1559 O O . ASP A 1 193 ? 19.506 5.377 0.904 1.00 83.12 193 ASP A O 1
ATOM 1563 N N . ASN A 1 194 ? 21.691 5.379 1.376 1.00 86.75 194 ASN A N 1
ATOM 1564 C CA . ASN A 1 194 ? 21.610 6.390 2.448 1.00 86.75 194 ASN A CA 1
ATOM 1565 C C . ASN A 1 194 ? 20.561 6.078 3.539 1.00 86.75 194 ASN A C 1
ATOM 1567 O O . ASN A 1 194 ? 19.891 6.971 4.067 1.00 86.75 194 ASN A O 1
ATOM 1571 N N . TRP A 1 195 ? 20.406 4.800 3.903 1.00 93.12 195 TRP A N 1
ATOM 1572 C CA . TRP A 1 195 ? 19.344 4.359 4.817 1.00 93.12 195 TRP A CA 1
ATOM 1573 C C . TRP A 1 195 ? 19.399 5.009 6.208 1.00 93.12 195 TRP A C 1
ATOM 1575 O O . TRP A 1 195 ? 18.356 5.272 6.807 1.00 93.12 195 TRP A O 1
ATOM 1585 N N . GLY A 1 196 ? 20.602 5.309 6.709 1.00 94.81 196 GLY A N 1
ATOM 1586 C CA . GLY A 1 196 ? 20.783 6.019 7.978 1.00 94.81 196 GLY A CA 1
ATOM 1587 C C . GLY A 1 196 ? 20.150 7.412 7.954 1.00 94.81 196 GLY A C 1
ATOM 1588 O O . GLY A 1 196 ? 19.309 7.715 8.795 1.00 94.81 196 GLY A O 1
ATOM 1589 N N . GLU A 1 197 ? 20.478 8.225 6.943 1.00 95.06 197 GLU A N 1
ATOM 1590 C CA . GLU A 1 197 ? 19.877 9.554 6.760 1.00 95.06 197 GLU A CA 1
ATOM 1591 C C . GLU A 1 197 ? 18.364 9.458 6.520 1.00 95.06 197 GLU A C 1
ATOM 1593 O O . GLU A 1 197 ? 17.594 10.221 7.106 1.00 95.06 197 GLU A O 1
ATOM 1598 N N . THR A 1 198 ? 17.939 8.493 5.701 1.00 94.62 198 THR A N 1
ATOM 1599 C CA . THR A 1 198 ? 16.524 8.226 5.405 1.00 94.62 198 THR A CA 1
ATOM 1600 C C . THR A 1 198 ? 15.732 7.956 6.681 1.00 94.62 198 THR A C 1
ATOM 1602 O O . THR A 1 198 ? 14.679 8.553 6.896 1.00 94.62 198 THR A O 1
ATOM 1605 N N . THR A 1 199 ? 16.262 7.108 7.563 1.00 96.00 199 THR A N 1
ATOM 1606 C CA . THR A 1 199 ? 15.620 6.753 8.835 1.00 96.00 199 THR A CA 1
ATOM 1607 C C . THR A 1 199 ? 15.546 7.952 9.782 1.00 96.00 199 THR A C 1
ATOM 1609 O O . THR A 1 199 ? 14.502 8.180 10.391 1.00 96.00 199 THR A O 1
ATOM 1612 N N . THR A 1 200 ? 16.616 8.746 9.887 1.00 96.31 200 THR A N 1
ATOM 1613 C CA . THR A 1 200 ? 16.633 9.953 10.731 1.00 96.31 200 THR A CA 1
ATOM 1614 C C . THR A 1 200 ? 15.586 10.969 10.276 1.00 96.31 200 THR A C 1
ATOM 1616 O O . THR A 1 200 ? 14.723 11.339 11.069 1.00 96.31 200 THR A O 1
ATOM 1619 N N . ASN A 1 201 ? 15.589 11.344 8.991 1.00 95.62 201 ASN A N 1
ATOM 1620 C CA . ASN A 1 201 ? 14.615 12.297 8.443 1.00 95.62 201 ASN A CA 1
ATOM 1621 C C . ASN A 1 201 ? 13.181 11.778 8.584 1.00 95.62 201 ASN A C 1
ATOM 1623 O O . ASN A 1 201 ? 12.266 12.536 8.906 1.00 95.62 201 ASN A O 1
ATOM 1627 N N . PHE A 1 202 ? 12.979 10.473 8.370 1.00 96.44 202 PHE A N 1
ATOM 1628 C CA . PHE A 1 202 ? 11.676 9.857 8.564 1.00 96.44 202 PHE A CA 1
ATOM 1629 C C . PHE A 1 202 ? 11.177 10.059 9.996 1.00 96.44 202 PHE A C 1
ATOM 1631 O O . PHE A 1 202 ? 10.063 10.544 10.183 1.00 96.44 202 PHE A O 1
ATOM 1638 N N . ASN A 1 203 ? 11.996 9.725 10.994 1.00 95.81 203 ASN A N 1
ATOM 1639 C CA . ASN A 1 203 ? 11.605 9.800 12.399 1.00 95.81 203 ASN A CA 1
ATOM 1640 C C . ASN A 1 203 ? 11.318 11.229 12.869 1.00 95.81 203 ASN A C 1
ATOM 1642 O O . ASN A 1 203 ? 10.406 11.423 13.670 1.00 95.81 203 ASN A O 1
ATOM 1646 N N . GLU A 1 204 ? 12.060 12.213 12.358 1.00 94.38 204 GLU A N 1
ATOM 1647 C CA . GLU A 1 204 ? 11.843 13.630 12.667 1.00 94.38 204 GLU A CA 1
ATOM 1648 C C . GLU A 1 204 ? 10.510 14.144 12.105 1.00 94.38 204 GLU A C 1
ATOM 1650 O O . GLU A 1 204 ? 9.764 14.827 12.804 1.00 94.38 204 GLU A O 1
ATOM 1655 N N . LEU A 1 205 ? 10.175 13.781 10.863 1.00 95.06 205 LEU A N 1
ATOM 1656 C CA . LEU A 1 205 ? 8.964 14.262 10.188 1.00 95.06 205 LEU A CA 1
ATOM 1657 C C . LEU A 1 205 ? 7.703 13.461 10.554 1.00 95.06 205 LEU A C 1
ATOM 1659 O O . LEU A 1 205 ? 6.593 13.987 10.475 1.00 95.06 205 LEU A O 1
ATOM 1663 N N . ASN A 1 206 ? 7.848 12.197 10.963 1.00 96.38 206 ASN A N 1
ATOM 1664 C CA . ASN A 1 206 ? 6.742 11.250 11.163 1.00 96.38 206 ASN A CA 1
ATOM 1665 C C . ASN A 1 206 ? 6.536 10.870 12.639 1.00 96.38 206 ASN A C 1
ATOM 1667 O O . ASN A 1 206 ? 6.203 9.726 12.960 1.00 96.38 206 ASN A O 1
ATOM 1671 N N . SER A 1 207 ? 6.749 11.822 13.549 1.00 96.00 207 SER A N 1
ATOM 1672 C CA . SER A 1 207 ? 6.646 11.599 14.995 1.00 96.00 207 SER A CA 1
ATOM 1673 C C . SER A 1 207 ? 5.281 11.043 15.423 1.00 96.00 207 SER A C 1
ATOM 1675 O O . SER A 1 207 ? 5.236 10.090 16.201 1.00 96.00 207 SER A O 1
ATOM 1677 N N . PHE A 1 208 ? 4.175 11.556 14.874 1.00 97.81 208 PHE A N 1
ATOM 1678 C CA . PHE A 1 208 ? 2.834 11.066 15.199 1.00 97.81 208 PHE A CA 1
ATOM 1679 C C . PHE A 1 208 ? 2.559 9.675 14.635 1.00 97.81 208 PHE A C 1
ATOM 1681 O O . PHE A 1 208 ? 1.980 8.857 15.342 1.00 97.81 208 PHE A O 1
ATOM 1688 N N . ASP A 1 209 ? 3.005 9.361 13.416 1.00 97.75 209 ASP A N 1
ATOM 1689 C CA . ASP A 1 209 ? 2.890 7.992 12.893 1.00 97.75 209 ASP A CA 1
ATOM 1690 C C . ASP A 1 209 ? 3.694 7.004 13.753 1.00 97.75 209 ASP A C 1
ATOM 1692 O O . ASP A 1 209 ? 3.203 5.918 14.057 1.00 97.75 209 ASP A O 1
ATOM 1696 N N . ASN A 1 210 ? 4.887 7.386 14.216 1.00 97.69 210 ASN A N 1
ATOM 1697 C CA . ASN A 1 210 ? 5.685 6.560 15.123 1.00 97.69 210 ASN A CA 1
ATOM 1698 C C . ASN A 1 210 ? 4.970 6.332 16.467 1.00 97.69 210 ASN A C 1
ATOM 1700 O O . ASN A 1 210 ? 4.844 5.192 16.914 1.00 97.69 210 ASN A O 1
ATOM 1704 N N . MET A 1 211 ? 4.432 7.390 17.082 1.00 98.25 211 MET A N 1
ATOM 1705 C CA . MET A 1 211 ? 3.644 7.280 18.317 1.00 98.25 211 MET A CA 1
ATOM 1706 C C . MET A 1 211 ? 2.376 6.435 18.125 1.00 98.25 211 MET A C 1
ATOM 1708 O O . MET A 1 211 ? 2.039 5.615 18.981 1.00 98.25 211 MET A O 1
ATOM 1712 N N . LEU A 1 212 ? 1.679 6.612 16.997 1.00 98.44 212 LEU A N 1
ATOM 1713 C CA . LEU A 1 212 ? 0.475 5.860 16.649 1.00 98.44 212 LEU A CA 1
ATOM 1714 C C . LEU A 1 212 ? 0.769 4.363 16.564 1.00 98.44 212 LEU A C 1
ATOM 1716 O O . LEU A 1 212 ? 0.013 3.547 17.092 1.00 98.44 212 LEU A O 1
ATOM 1720 N N . ILE A 1 213 ? 1.860 3.997 15.893 1.00 97.69 213 ILE A N 1
ATOM 1721 C CA . ILE A 1 213 ? 2.236 2.598 15.716 1.00 97.69 213 ILE A CA 1
ATOM 1722 C C . ILE A 1 213 ? 2.574 1.934 17.040 1.00 97.69 213 ILE A C 1
ATOM 1724 O O . ILE A 1 213 ? 2.079 0.837 17.280 1.00 97.69 213 ILE A O 1
ATOM 1728 N 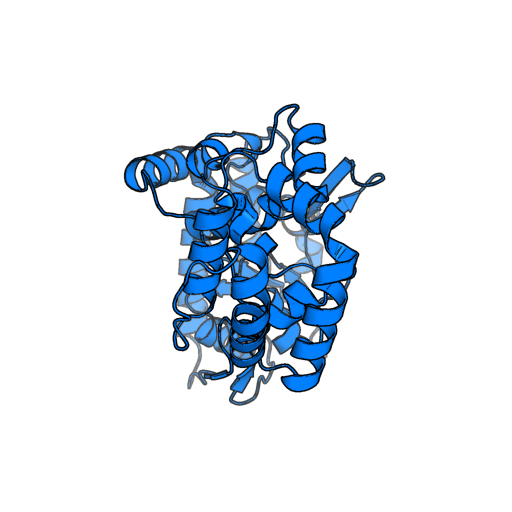N . GLU A 1 214 ? 3.308 2.596 17.933 1.00 98.00 214 GLU A N 1
ATOM 1729 C CA . GLU A 1 214 ? 3.569 2.038 19.265 1.00 98.00 214 GLU A CA 1
ATOM 1730 C C . GLU A 1 214 ? 2.281 1.850 20.081 1.00 98.00 214 GLU A C 1
ATOM 1732 O O . GLU A 1 214 ? 2.076 0.816 20.732 1.00 98.00 214 GLU A O 1
ATOM 1737 N N . ALA A 1 215 ? 1.353 2.807 19.986 1.00 98.25 215 ALA A N 1
ATOM 1738 C CA . ALA A 1 215 ? 0.046 2.711 20.626 1.00 98.25 215 ALA A CA 1
ATOM 1739 C C . ALA A 1 215 ? -0.794 1.537 20.084 1.00 98.25 215 ALA A C 1
ATOM 1741 O O . ALA A 1 215 ? -1.489 0.871 20.861 1.00 98.25 215 ALA A O 1
ATOM 1742 N N . ILE A 1 216 ? -0.732 1.270 18.775 1.00 98.25 216 ILE A N 1
ATOM 1743 C CA . ILE A 1 216 ? -1.428 0.149 18.127 1.00 98.25 216 ILE A CA 1
ATOM 1744 C C . ILE A 1 216 ? -0.737 -1.181 18.431 1.00 98.25 216 ILE A C 1
ATOM 1746 O O . ILE A 1 216 ? -1.423 -2.155 18.730 1.00 98.25 216 ILE A O 1
ATOM 1750 N N . HIS A 1 217 ? 0.596 -1.235 18.404 1.00 98.00 217 HIS A N 1
ATOM 1751 C CA . HIS A 1 217 ? 1.366 -2.426 18.757 1.00 98.00 217 HIS A CA 1
ATOM 1752 C C . HIS A 1 217 ? 1.034 -2.880 20.173 1.00 98.00 217 HIS A C 1
ATOM 1754 O O . HIS A 1 217 ? 0.637 -4.024 20.362 1.00 98.00 217 HIS A O 1
ATOM 1760 N N . THR A 1 218 ? 1.083 -1.968 21.144 1.00 98.06 218 THR A N 1
ATOM 1761 C CA . THR A 1 218 ? 0.737 -2.274 22.538 1.00 98.06 218 THR A CA 1
ATOM 1762 C C . THR A 1 218 ? -0.678 -2.852 22.658 1.00 98.06 218 THR A C 1
ATOM 1764 O O . THR A 1 218 ? -0.890 -3.865 23.324 1.00 98.06 218 THR A O 1
ATOM 1767 N N . ARG A 1 219 ? -1.662 -2.251 21.975 1.00 98.19 219 ARG A N 1
ATOM 1768 C CA . ARG A 1 219 ? -3.052 -2.739 21.981 1.00 98.19 219 ARG A CA 1
ATOM 1769 C C . ARG A 1 219 ? -3.196 -4.094 21.285 1.00 98.19 219 ARG A C 1
ATOM 1771 O O . ARG A 1 219 ? -3.935 -4.939 21.780 1.00 98.19 219 ARG A O 1
ATOM 1778 N N . PHE A 1 220 ? -2.483 -4.319 20.184 1.00 98.25 220 PHE A N 1
ATOM 1779 C CA . PHE A 1 220 ? -2.440 -5.611 19.502 1.00 98.25 220 PHE A CA 1
ATOM 1780 C C . PHE A 1 220 ? -1.867 -6.705 20.407 1.00 98.25 220 PHE A C 1
ATOM 1782 O O . PHE A 1 220 ? -2.500 -7.748 20.546 1.00 98.25 220 PHE A O 1
ATOM 1789 N N . GLU A 1 221 ? -0.727 -6.466 21.063 1.00 98.00 221 GLU A N 1
ATOM 1790 C CA . GLU A 1 221 ? -0.126 -7.446 21.978 1.00 98.00 221 GLU A CA 1
ATOM 1791 C C . GLU A 1 221 ? -1.090 -7.803 23.113 1.00 98.00 221 GLU A C 1
ATOM 1793 O O . GLU A 1 221 ? -1.312 -8.981 23.391 1.00 98.00 221 GLU A O 1
ATOM 1798 N N . ASN A 1 222 ? -1.741 -6.796 23.703 1.00 97.50 222 ASN A N 1
ATOM 1799 C CA . ASN A 1 222 ? -2.743 -7.007 24.745 1.00 97.50 222 ASN A CA 1
ATOM 1800 C C . ASN A 1 222 ? -3.939 -7.830 24.242 1.00 97.50 222 ASN A C 1
ATOM 1802 O O . ASN A 1 222 ? -4.446 -8.685 24.963 1.00 97.50 222 ASN A O 1
ATOM 1806 N N . GLN A 1 223 ? -4.413 -7.598 23.015 1.00 97.75 223 GLN A N 1
ATOM 1807 C CA . GLN A 1 223 ? -5.494 -8.402 22.437 1.00 97.75 223 GLN A CA 1
ATOM 1808 C C . GLN A 1 223 ? -5.050 -9.842 22.176 1.00 97.75 223 GLN A C 1
ATOM 1810 O O . GLN A 1 223 ? -5.779 -10.774 22.510 1.00 97.75 223 GLN A O 1
ATOM 1815 N N . PHE A 1 224 ? -3.856 -10.015 21.614 1.00 97.06 224 PHE A N 1
ATOM 1816 C CA . PHE A 1 224 ? -3.344 -11.304 21.172 1.00 97.06 224 PHE A CA 1
ATOM 1817 C C . PHE A 1 224 ? -2.976 -12.234 22.335 1.00 97.06 224 PHE A C 1
ATOM 1819 O O . PHE A 1 224 ? -3.321 -13.413 22.309 1.00 97.06 224 PHE A O 1
ATOM 1826 N N . GLN A 1 225 ? -2.348 -11.713 23.394 1.00 96.06 225 GLN A N 1
ATOM 1827 C CA . GLN A 1 225 ? -1.978 -12.502 24.580 1.00 96.06 225 GLN A CA 1
ATOM 1828 C C . GLN A 1 225 ? -3.188 -13.092 25.319 1.00 96.06 225 GLN A C 1
ATOM 1830 O O . GLN A 1 225 ? -3.059 -14.100 26.009 1.00 96.06 225 GLN A O 1
ATOM 1835 N N . ASN A 1 226 ? -4.367 -12.489 25.157 1.00 94.50 226 ASN A N 1
ATOM 1836 C CA . ASN A 1 226 ? -5.608 -12.931 25.791 1.00 94.50 226 ASN A CA 1
ATOM 1837 C C . ASN A 1 226 ? -6.386 -13.972 24.966 1.00 94.50 226 ASN A C 1
ATOM 1839 O O . ASN A 1 226 ? -7.499 -14.341 25.344 1.00 94.50 226 ASN A O 1
ATOM 1843 N N . ILE A 1 227 ? -5.837 -14.443 23.841 1.00 96.00 227 ILE A N 1
ATOM 1844 C CA . ILE A 1 227 ? -6.481 -15.454 23.000 1.00 96.00 227 ILE A CA 1
ATOM 1845 C C . ILE A 1 227 ? -6.170 -16.857 23.553 1.00 96.00 227 ILE A C 1
ATOM 1847 O O . ILE A 1 227 ? -5.013 -17.286 23.533 1.00 96.00 227 ILE A O 1
ATOM 1851 N N . PRO A 1 228 ? -7.177 -17.625 24.003 1.00 93.31 228 PRO A N 1
ATOM 1852 C CA . PRO A 1 228 ? -6.971 -19.008 24.407 1.00 93.31 228 PRO A CA 1
ATOM 1853 C C . PRO A 1 228 ? -6.723 -19.896 23.180 1.00 93.31 228 PRO A C 1
ATOM 1855 O O . PRO A 1 228 ? -7.446 -19.805 22.190 1.00 93.31 228 PRO A O 1
ATOM 1858 N N . ASN A 1 229 ? -5.748 -20.809 23.273 1.00 90.88 229 ASN A N 1
ATOM 1859 C CA . ASN A 1 229 ? -5.457 -21.826 22.251 1.00 90.88 229 ASN A CA 1
ATOM 1860 C C . ASN A 1 229 ? -5.320 -21.245 20.832 1.00 90.88 229 ASN A C 1
ATOM 1862 O O . ASN A 1 229 ? -6.052 -21.625 19.917 1.00 90.88 229 ASN A O 1
ATOM 1866 N N . VAL A 1 230 ? -4.388 -20.303 20.664 1.00 92.62 230 VAL A N 1
ATOM 1867 C CA . VAL A 1 230 ? -4.167 -19.589 19.400 1.00 92.62 230 VAL A CA 1
ATOM 1868 C C . VAL A 1 230 ? -4.002 -20.559 18.227 1.00 92.62 230 VAL A C 1
ATOM 1870 O O . VAL A 1 230 ? -3.078 -21.372 18.190 1.00 92.62 230 VAL A O 1
ATOM 1873 N N . LYS A 1 231 ? -4.872 -20.415 17.225 1.00 92.94 231 LYS A N 1
ATOM 1874 C CA . LYS A 1 231 ? -4.752 -21.095 15.936 1.00 92.94 231 LYS A CA 1
ATOM 1875 C C . LYS A 1 231 ? -4.041 -20.178 14.943 1.00 92.94 231 LYS A C 1
ATOM 1877 O O . LYS A 1 231 ? -4.618 -19.198 14.479 1.00 92.94 231 LYS A O 1
ATOM 1882 N N . ILE A 1 232 ? -2.798 -20.510 14.609 1.00 92.88 232 ILE A N 1
ATOM 1883 C CA . ILE A 1 232 ? -2.016 -19.785 13.603 1.00 92.88 232 ILE A CA 1
ATOM 1884 C C . ILE A 1 232 ? -2.304 -20.364 12.219 1.00 92.88 232 ILE A C 1
ATOM 1886 O O . ILE A 1 232 ? -2.183 -21.569 12.004 1.00 92.88 232 ILE A O 1
ATOM 1890 N N . VAL A 1 233 ? -2.688 -19.495 11.285 1.00 92.00 233 VAL A N 1
ATOM 1891 C CA . VAL A 1 233 ? -2.861 -19.860 9.875 1.00 92.00 233 VAL A CA 1
ATOM 1892 C C . VAL A 1 233 ? -1.518 -19.897 9.154 1.00 92.00 233 VAL A C 1
ATOM 1894 O O . VAL A 1 233 ? -0.601 -19.137 9.472 1.00 92.00 233 VAL A O 1
ATOM 1897 N N . THR A 1 234 ? -1.421 -20.747 8.141 1.00 91.62 234 THR A N 1
ATOM 1898 C CA . THR A 1 234 ? -0.305 -20.724 7.191 1.00 91.62 234 THR A CA 1
ATOM 1899 C C . THR A 1 234 ? -0.663 -19.887 5.967 1.00 91.62 234 THR A C 1
ATOM 1901 O O . THR A 1 234 ? -1.840 -19.718 5.641 1.00 91.62 234 THR A O 1
ATOM 1904 N N . PHE A 1 235 ? 0.354 -19.336 5.304 1.00 89.81 235 PHE A N 1
ATOM 1905 C CA . PHE A 1 235 ? 0.173 -18.596 4.060 1.00 89.81 235 PHE A CA 1
ATOM 1906 C C . PHE A 1 235 ? 0.800 -19.347 2.897 1.00 89.81 235 PHE A C 1
ATOM 1908 O O . PHE A 1 235 ? 2.004 -19.596 2.922 1.00 89.81 235 PHE A O 1
ATOM 1915 N N . GLU A 1 236 ? -0.005 -19.647 1.885 1.00 88.88 236 GLU A N 1
ATOM 1916 C CA . GLU A 1 236 ? 0.445 -20.261 0.634 1.00 88.88 236 GLU A CA 1
ATOM 1917 C C . GLU A 1 236 ? 0.728 -19.192 -0.421 1.00 88.88 236 GLU A C 1
ATOM 1919 O O . GLU A 1 236 ? 0.009 -18.195 -0.507 1.00 88.88 236 GLU A O 1
ATOM 1924 N N . GLY A 1 237 ? 1.776 -19.408 -1.214 1.00 85.75 237 GLY A N 1
ATOM 1925 C CA . GLY A 1 237 ? 2.203 -18.494 -2.269 1.00 85.75 237 GLY A CA 1
ATOM 1926 C C . GLY A 1 237 ? 3.454 -17.678 -1.940 1.00 85.75 237 GLY A C 1
ATOM 1927 O O . GLY A 1 237 ? 3.964 -17.667 -0.811 1.00 85.75 237 GLY A O 1
ATOM 1928 N N . ASP A 1 238 ? 3.951 -16.965 -2.940 1.00 85.94 238 ASP A N 1
ATOM 1929 C CA . ASP A 1 238 ? 5.186 -16.186 -2.884 1.00 85.94 238 ASP A CA 1
ATOM 1930 C C . ASP A 1 238 ? 5.066 -14.830 -3.612 1.00 85.94 238 ASP A C 1
ATOM 1932 O O . ASP A 1 238 ? 3.982 -14.257 -3.739 1.00 85.94 238 ASP A O 1
ATOM 1936 N N . GLU A 1 239 ? 6.194 -14.201 -3.945 1.00 85.94 239 GLU A N 1
ATOM 1937 C CA . GLU A 1 239 ? 6.180 -12.906 -4.628 1.00 85.94 239 GLU A CA 1
ATOM 1938 C C . GLU A 1 239 ? 5.888 -13.009 -6.127 1.00 85.94 239 GLU A C 1
ATOM 1940 O O . GLU A 1 239 ? 5.393 -12.042 -6.710 1.00 85.94 239 GLU A O 1
ATOM 1945 N N . TYR A 1 240 ? 6.110 -14.174 -6.735 1.00 90.94 240 TYR A N 1
ATOM 1946 C CA . TYR A 1 240 ? 5.865 -14.403 -8.152 1.00 90.94 240 TYR A CA 1
ATOM 1947 C C . TYR A 1 240 ? 4.372 -14.486 -8.469 1.00 90.94 240 TYR A C 1
ATOM 1949 O O . TYR A 1 240 ? 3.965 -14.084 -9.559 1.00 90.94 240 TYR A O 1
ATOM 1957 N N . ASP A 1 241 ? 3.536 -14.851 -7.494 1.00 87.81 241 ASP A N 1
ATOM 1958 C CA . ASP A 1 241 ? 2.071 -14.789 -7.612 1.00 87.81 241 ASP A CA 1
ATOM 1959 C C . ASP A 1 241 ? 1.560 -13.379 -7.958 1.00 87.81 241 ASP A C 1
ATOM 1961 O O . ASP A 1 241 ? 0.493 -13.215 -8.550 1.00 87.81 241 ASP A O 1
ATOM 1965 N N . SER A 1 242 ? 2.332 -12.333 -7.638 1.00 88.88 242 SER A N 1
ATOM 1966 C CA . SER A 1 242 ? 2.007 -10.951 -8.008 1.00 88.88 242 SER A CA 1
ATOM 1967 C C . SER A 1 242 ? 2.367 -10.587 -9.452 1.00 88.88 242 SER A C 1
ATOM 1969 O O . SER A 1 242 ? 1.882 -9.560 -9.938 1.00 88.88 242 SER A O 1
ATOM 1971 N N . VAL A 1 243 ? 3.197 -11.375 -10.147 1.00 91.31 243 VAL A N 1
ATOM 1972 C CA . VAL A 1 243 ? 3.665 -11.069 -11.513 1.00 91.31 243 VAL A CA 1
ATOM 1973 C C . VAL A 1 243 ? 2.503 -11.107 -12.504 1.00 91.31 243 VAL A C 1
ATOM 1975 O O . VAL A 1 243 ? 2.317 -10.154 -13.259 1.00 91.31 243 VAL A O 1
ATOM 1978 N N . TYR A 1 244 ? 1.661 -12.142 -12.454 1.00 88.56 244 TYR A N 1
ATOM 1979 C CA . TYR A 1 244 ? 0.486 -12.246 -13.329 1.00 88.56 244 TYR A CA 1
ATOM 1980 C C . TYR A 1 244 ? -0.486 -11.075 -13.154 1.00 88.56 244 TYR A C 1
ATOM 1982 O O . TYR A 1 244 ? -0.771 -10.392 -14.137 1.00 88.56 244 TYR A O 1
ATOM 1990 N N . PRO A 1 245 ? -0.973 -10.768 -11.934 1.00 86.56 245 PRO A N 1
ATOM 1991 C CA . PRO A 1 245 ? -1.836 -9.612 -11.711 1.00 86.56 245 PRO A CA 1
ATOM 1992 C C . PRO A 1 245 ? -1.210 -8.278 -12.128 1.00 86.56 245 PRO A C 1
ATOM 1994 O O . PRO A 1 245 ? -1.940 -7.348 -12.468 1.00 86.56 245 PRO A O 1
ATOM 1997 N N . PHE A 1 246 ? 0.120 -8.155 -12.068 1.00 88.31 246 PHE A N 1
ATOM 1998 C CA . PHE A 1 246 ? 0.818 -6.963 -12.540 1.00 88.31 246 PHE A CA 1
ATOM 1999 C C . PHE A 1 246 ? 0.735 -6.832 -14.064 1.00 88.31 246 PHE A C 1
ATOM 2001 O O . PHE A 1 246 ? 0.363 -5.766 -14.553 1.00 88.31 246 PHE A O 1
ATOM 2008 N N . VAL A 1 247 ? 1.052 -7.904 -14.794 1.00 90.19 247 VAL A N 1
ATOM 2009 C CA . VAL A 1 247 ? 1.059 -7.929 -16.265 1.00 90.19 247 VAL A CA 1
ATOM 2010 C C . VAL A 1 247 ? -0.360 -7.848 -16.829 1.00 90.19 247 VAL A C 1
ATOM 2012 O O . VAL A 1 247 ? -0.588 -7.125 -17.790 1.00 90.19 247 VAL A O 1
ATOM 2015 N N . CYS A 1 248 ? -1.329 -8.521 -16.208 1.00 85.62 248 CYS A N 1
ATOM 2016 C CA . CYS A 1 248 ? -2.723 -8.606 -16.658 1.00 85.62 248 CYS A CA 1
ATOM 2017 C C . CYS A 1 248 ? -3.626 -7.473 -16.133 1.00 85.62 248 CYS A C 1
ATOM 2019 O O . CYS A 1 248 ? -4.841 -7.656 -16.032 1.00 85.62 248 CYS A O 1
ATOM 2021 N N . ALA A 1 249 ? -3.067 -6.324 -15.743 1.00 78.88 249 ALA A N 1
ATOM 2022 C CA . ALA A 1 249 ? -3.869 -5.159 -15.366 1.00 78.88 249 ALA A CA 1
ATOM 2023 C C . ALA A 1 249 ? -4.743 -4.663 -16.547 1.00 78.88 249 ALA A C 1
ATOM 2025 O O . ALA A 1 249 ? -4.600 -5.141 -17.670 1.00 78.88 249 ALA A O 1
ATOM 2026 N N . ASP A 1 250 ? -5.638 -3.688 -16.311 1.00 66.12 250 ASP A N 1
ATOM 2027 C CA . ASP A 1 250 ? -6.626 -3.190 -17.301 1.00 66.12 250 ASP A CA 1
ATOM 2028 C C . ASP A 1 250 ? -6.024 -2.820 -18.678 1.00 66.12 250 ASP A C 1
ATOM 2030 O O . ASP A 1 250 ? -6.722 -2.820 -19.691 1.00 66.12 250 ASP A O 1
ATOM 2034 N N . LYS A 1 251 ? -4.717 -2.539 -18.721 1.00 78.50 251 LYS A N 1
ATOM 2035 C CA . LYS A 1 251 ? -3.877 -2.582 -19.921 1.00 78.50 251 LYS A CA 1
ATOM 2036 C C . LYS A 1 251 ? -2.728 -3.546 -19.645 1.00 78.50 251 LYS A C 1
ATOM 2038 O O . LYS A 1 251 ? -2.133 -3.459 -18.567 1.00 78.50 251 LYS A O 1
ATOM 2043 N N . MET A 1 252 ? -2.417 -4.433 -20.593 1.00 84.06 252 MET A N 1
ATOM 2044 C CA . MET A 1 252 ? -1.288 -5.343 -20.417 1.00 84.06 252 MET A CA 1
ATOM 2045 C C . MET A 1 252 ? -0.001 -4.553 -20.216 1.00 84.06 252 MET A C 1
ATOM 2047 O O . MET A 1 252 ? 0.317 -3.667 -21.005 1.00 84.06 252 MET A O 1
ATOM 2051 N N . ARG A 1 253 ? 0.710 -4.876 -19.139 1.00 90.44 253 ARG A N 1
ATOM 2052 C CA . ARG A 1 253 ? 1.953 -4.210 -18.753 1.00 90.44 253 ARG A CA 1
ATOM 2053 C C . ARG A 1 253 ? 3.146 -5.059 -19.133 1.00 90.44 253 ARG A C 1
ATOM 2055 O O . ARG A 1 253 ? 3.120 -6.279 -18.974 1.00 90.44 253 ARG A O 1
ATOM 2062 N N . SER A 1 254 ? 4.221 -4.414 -19.558 1.00 93.50 254 SER A N 1
ATOM 2063 C CA . SER A 1 254 ? 5.498 -5.093 -19.736 1.00 93.50 254 SER A CA 1
ATOM 2064 C C . SER A 1 254 ? 6.121 -5.403 -18.368 1.00 93.50 254 SER A C 1
ATOM 2066 O O . SER A 1 254 ? 6.163 -4.516 -17.511 1.00 93.50 254 SER A O 1
ATOM 2068 N N . PRO A 1 255 ? 6.675 -6.612 -18.142 1.00 95.19 255 PRO A N 1
ATOM 2069 C CA . PRO A 1 255 ? 7.467 -6.918 -16.954 1.00 95.19 255 PRO A CA 1
ATOM 2070 C C . PRO A 1 255 ? 8.586 -5.901 -16.701 1.00 95.19 255 PRO A C 1
ATOM 2072 O O . PRO A 1 255 ? 8.862 -5.593 -15.547 1.00 95.19 255 PRO A O 1
ATOM 2075 N N . LEU A 1 256 ? 9.170 -5.304 -17.750 1.00 94.69 256 LEU A N 1
ATOM 2076 C CA . LEU A 1 256 ? 10.207 -4.264 -17.628 1.00 94.69 256 LEU A CA 1
ATOM 2077 C C . LEU A 1 256 ? 9.772 -3.099 -16.727 1.00 94.69 256 LEU A C 1
ATOM 2079 O O . LEU A 1 256 ? 10.582 -2.542 -15.988 1.00 94.69 256 LEU A O 1
ATOM 2083 N N . GLU A 1 257 ? 8.482 -2.758 -16.740 1.00 92.81 257 GLU A N 1
ATOM 2084 C CA . GLU A 1 257 ? 7.933 -1.660 -15.947 1.00 92.81 257 GLU A CA 1
ATOM 2085 C C . GLU A 1 257 ? 8.022 -1.896 -14.431 1.00 92.81 257 GLU A C 1
ATOM 2087 O O . GLU A 1 257 ? 7.867 -0.945 -13.668 1.00 92.81 257 GLU A O 1
ATOM 2092 N N . ILE A 1 258 ? 8.269 -3.130 -13.965 1.00 92.00 258 ILE A N 1
ATOM 2093 C CA . ILE A 1 258 ? 8.466 -3.424 -12.534 1.00 92.00 258 ILE A CA 1
ATOM 2094 C C . ILE A 1 258 ? 9.625 -2.589 -11.971 1.00 92.00 258 ILE A C 1
ATOM 2096 O O . ILE A 1 258 ? 9.521 -2.088 -10.850 1.00 92.00 258 ILE A O 1
ATOM 2100 N N . TYR A 1 259 ? 10.693 -2.406 -12.755 1.00 92.44 259 TYR A N 1
ATOM 2101 C CA . TYR A 1 259 ? 11.919 -1.713 -12.350 1.00 92.44 259 TYR A CA 1
ATOM 2102 C C . TYR A 1 259 ? 12.116 -0.362 -13.047 1.00 92.44 259 TYR A C 1
ATOM 2104 O O . TYR A 1 259 ? 13.219 0.175 -13.030 1.00 92.44 259 TYR A O 1
ATOM 2112 N N . ALA A 1 260 ? 11.062 0.232 -13.619 1.00 89.44 260 ALA A N 1
ATOM 2113 C CA . ALA A 1 260 ? 11.161 1.545 -14.264 1.00 89.44 260 ALA A CA 1
ATOM 2114 C C . ALA A 1 260 ? 11.700 2.630 -13.313 1.00 89.44 260 ALA A C 1
ATOM 2116 O O . ALA A 1 260 ? 12.484 3.478 -13.727 1.00 89.44 260 ALA A O 1
ATOM 2117 N N . ASN A 1 261 ? 11.331 2.563 -12.030 1.00 85.69 261 ASN A N 1
ATOM 2118 C CA . ASN A 1 261 ? 11.803 3.482 -10.990 1.00 85.69 261 ASN A CA 1
ATOM 2119 C C . ASN A 1 261 ? 13.297 3.358 -10.645 1.00 85.69 261 ASN A C 1
ATOM 2121 O O . ASN A 1 261 ? 13.801 4.193 -9.902 1.00 85.69 261 ASN A O 1
ATOM 2125 N N . ASP A 1 262 ? 14.007 2.342 -11.141 1.00 86.81 262 ASP A N 1
ATOM 2126 C CA . ASP A 1 262 ? 15.464 2.273 -10.978 1.00 86.81 262 ASP A CA 1
ATOM 2127 C C . ASP A 1 262 ? 16.216 3.143 -12.002 1.00 86.81 262 ASP A C 1
ATOM 2129 O O . ASP A 1 262 ? 17.427 3.315 -11.882 1.00 86.81 262 ASP A O 1
ATOM 2133 N N . LEU A 1 263 ? 15.520 3.679 -13.011 1.00 86.00 263 LEU A N 1
ATOM 2134 C CA . LEU A 1 263 ? 16.098 4.510 -14.065 1.00 86.00 263 LEU A CA 1
ATOM 2135 C C . LEU A 1 263 ? 16.098 5.991 -13.673 1.00 86.00 263 LEU A C 1
ATOM 2137 O O . LEU A 1 263 ? 15.133 6.488 -13.097 1.00 86.00 263 LEU A O 1
ATOM 2141 N N . GLU A 1 264 ? 17.114 6.745 -14.106 1.00 84.12 264 GLU A N 1
ATOM 2142 C CA . GLU A 1 264 ? 17.128 8.211 -13.942 1.00 84.12 264 GLU A CA 1
ATOM 2143 C C . GLU A 1 264 ? 15.996 8.909 -14.712 1.00 84.12 264 GLU A C 1
ATOM 2145 O O . GLU A 1 264 ? 15.516 9.976 -14.311 1.00 84.12 264 GLU A O 1
ATOM 2150 N N . LYS A 1 265 ? 15.586 8.309 -15.839 1.00 84.56 265 LYS A N 1
ATOM 2151 C CA . LYS A 1 265 ? 14.514 8.781 -16.722 1.00 84.56 265 LYS A CA 1
ATOM 2152 C C . LYS A 1 265 ? 13.530 7.639 -17.018 1.00 84.56 265 LYS A C 1
ATOM 2154 O O . LYS A 1 265 ? 13.561 7.090 -18.121 1.00 84.56 265 LYS A O 1
ATOM 2159 N N . PRO A 1 266 ? 12.623 7.294 -16.080 1.00 86.50 266 PRO A N 1
ATOM 2160 C CA . PRO A 1 266 ? 11.660 6.203 -16.262 1.00 86.50 266 PRO A CA 1
ATOM 2161 C C . PRO A 1 266 ? 10.802 6.343 -17.527 1.00 86.50 266 PRO A C 1
ATOM 2163 O O . PRO A 1 266 ? 10.404 5.342 -18.117 1.00 86.50 266 PRO A O 1
ATOM 2166 N N . GLN A 1 267 ? 10.551 7.581 -17.972 1.00 84.81 267 GLN A N 1
ATOM 2167 C CA . GLN A 1 267 ? 9.788 7.868 -19.188 1.00 84.81 267 GLN A CA 1
ATOM 2168 C C . GLN A 1 267 ? 10.393 7.228 -20.442 1.00 84.81 267 GLN A C 1
ATOM 2170 O O . GLN A 1 267 ? 9.640 6.742 -21.274 1.00 84.81 267 GLN A O 1
ATOM 2175 N N . LEU A 1 268 ? 11.725 7.115 -20.533 1.00 90.00 268 LEU A N 1
ATOM 2176 C CA . LEU A 1 268 ? 12.378 6.457 -21.669 1.00 90.00 268 LEU A CA 1
ATOM 2177 C C . LEU A 1 268 ? 11.962 4.988 -21.800 1.00 90.00 268 LEU A C 1
ATOM 2179 O O . LEU A 1 268 ? 11.760 4.506 -22.911 1.00 90.00 268 LEU A O 1
ATOM 2183 N N . LEU A 1 269 ? 11.795 4.280 -20.678 1.00 92.50 269 LEU A N 1
ATOM 2184 C CA . LEU A 1 269 ? 11.305 2.903 -20.690 1.00 92.50 269 LEU A CA 1
ATOM 2185 C C . LEU A 1 269 ? 9.835 2.853 -21.101 1.00 92.50 269 LEU A C 1
ATOM 2187 O O . LEU A 1 269 ? 9.473 2.007 -21.914 1.00 92.50 269 LEU A O 1
ATOM 2191 N N . TYR A 1 270 ? 8.989 3.739 -20.569 1.00 90.50 270 TYR A N 1
ATOM 2192 C CA . TYR A 1 270 ? 7.565 3.762 -20.920 1.00 90.50 270 TYR A CA 1
ATOM 2193 C C . TYR A 1 270 ? 7.341 4.085 -22.404 1.00 90.50 270 TYR A C 1
ATOM 2195 O O . TYR A 1 270 ? 6.556 3.398 -23.061 1.00 90.50 270 TYR A O 1
ATOM 2203 N N . ASP A 1 271 ? 8.060 5.070 -22.941 1.00 91.50 271 ASP A N 1
ATOM 2204 C CA . ASP A 1 271 ? 8.019 5.430 -24.360 1.00 91.50 271 ASP A CA 1
ATOM 2205 C C . ASP A 1 271 ? 8.499 4.259 -25.221 1.00 91.50 271 ASP A C 1
ATOM 2207 O O . ASP A 1 271 ? 7.808 3.848 -26.152 1.00 91.50 271 ASP A O 1
ATOM 2211 N N . TRP A 1 272 ? 9.615 3.630 -24.839 1.00 93.25 272 TRP A N 1
ATOM 2212 C CA . TRP A 1 272 ? 10.139 2.465 -25.544 1.00 93.25 272 TRP A CA 1
ATOM 2213 C C . TRP A 1 272 ? 9.160 1.280 -25.525 1.00 93.25 272 TRP A C 1
ATOM 2215 O O . TRP A 1 272 ? 8.927 0.657 -26.561 1.00 93.25 272 TRP A O 1
ATOM 2225 N N . VAL A 1 273 ? 8.541 0.970 -24.379 1.00 92.94 273 VAL A N 1
ATOM 2226 C CA . VAL A 1 273 ? 7.528 -0.098 -24.269 1.00 92.94 273 VAL A CA 1
ATOM 2227 C C . VAL A 1 273 ? 6.336 0.197 -25.177 1.00 92.94 273 VAL A C 1
ATOM 2229 O O . VAL A 1 273 ? 5.851 -0.707 -25.856 1.00 92.94 273 VAL A O 1
ATOM 2232 N N . LYS A 1 274 ? 5.890 1.456 -25.235 1.00 92.00 274 LYS A N 1
ATOM 2233 C CA . LYS A 1 274 ? 4.789 1.890 -26.100 1.00 92.00 274 LYS A CA 1
ATOM 2234 C C . LYS A 1 274 ? 5.133 1.740 -27.583 1.00 92.00 274 LYS A C 1
ATOM 2236 O O . LYS A 1 274 ? 4.319 1.213 -28.336 1.00 92.00 274 LYS A O 1
ATOM 2241 N N . GLU A 1 275 ? 6.328 2.160 -27.992 1.00 93.81 275 GLU A N 1
ATOM 2242 C CA . GLU A 1 275 ? 6.820 2.033 -29.372 1.00 93.81 275 GLU A CA 1
ATOM 2243 C C . GLU A 1 275 ? 6.999 0.572 -29.805 1.00 93.81 275 GLU A C 1
ATOM 2245 O O . GLU A 1 275 ? 6.830 0.248 -30.977 1.00 93.81 275 GLU A O 1
ATOM 2250 N N . ASN A 1 276 ? 7.299 -0.324 -28.861 1.00 92.56 276 ASN A N 1
ATOM 2251 C CA . ASN A 1 276 ? 7.563 -1.739 -29.125 1.00 92.56 276 ASN A CA 1
ATOM 2252 C C . ASN A 1 276 ? 6.384 -2.655 -28.745 1.00 92.56 276 ASN A C 1
ATOM 2254 O O . ASN A 1 276 ? 6.548 -3.875 -28.681 1.00 92.56 276 ASN A O 1
ATOM 2258 N N . ASN A 1 277 ? 5.186 -2.106 -28.508 1.00 90.94 277 ASN A N 1
ATOM 2259 C CA . ASN A 1 277 ? 4.040 -2.894 -28.046 1.00 90.94 277 ASN A CA 1
ATOM 2260 C C . ASN A 1 277 ? 3.649 -4.010 -29.030 1.00 90.94 277 ASN A C 1
ATOM 2262 O O . ASN A 1 277 ? 3.349 -5.120 -28.602 1.00 90.94 277 ASN A O 1
ATOM 2266 N N . GLU A 1 278 ? 3.721 -3.760 -30.342 1.00 91.00 278 GLU A N 1
ATOM 2267 C CA . GLU A 1 278 ? 3.412 -4.769 -31.370 1.00 91.00 278 GLU A CA 1
ATOM 2268 C C . GLU A 1 278 ? 4.323 -6.006 -31.291 1.00 91.00 278 GLU A C 1
ATOM 2270 O O . GLU A 1 278 ? 3.899 -7.110 -31.631 1.00 91.00 278 GLU A O 1
ATOM 2275 N N . LEU A 1 279 ? 5.556 -5.836 -30.801 1.00 89.50 279 LEU A N 1
ATOM 2276 C CA . LEU A 1 279 ? 6.501 -6.926 -30.564 1.00 89.50 279 LEU A CA 1
ATOM 2277 C C . LEU A 1 279 ? 6.269 -7.599 -29.204 1.00 89.50 279 LEU A C 1
ATOM 2279 O O . LEU A 1 279 ? 6.305 -8.825 -29.100 1.00 89.50 279 LEU A O 1
ATOM 2283 N N . LEU A 1 280 ? 6.063 -6.805 -28.150 1.00 90.88 280 LEU A N 1
ATOM 2284 C CA . LEU A 1 280 ? 5.993 -7.293 -26.770 1.00 90.88 280 LEU A CA 1
ATOM 2285 C C . LEU A 1 280 ? 4.667 -7.991 -26.456 1.00 90.88 280 LEU A C 1
ATOM 2287 O O . LEU A 1 280 ? 4.649 -8.998 -25.748 1.00 90.88 280 LEU A O 1
ATOM 2291 N N . GLU A 1 281 ? 3.556 -7.472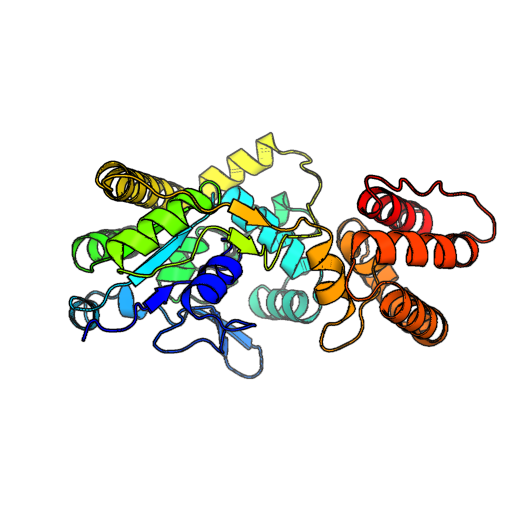 -26.973 1.00 91.88 281 GLU A N 1
ATOM 2292 C CA . GLU A 1 281 ? 2.217 -7.942 -26.632 1.00 91.88 281 GLU A CA 1
ATOM 2293 C C . GLU A 1 281 ? 1.975 -9.414 -27.028 1.00 91.88 281 GLU A C 1
ATOM 2295 O O . GLU A 1 281 ? 1.484 -10.180 -26.189 1.00 91.88 281 GLU A O 1
ATOM 2300 N N . PRO A 1 282 ? 2.344 -9.876 -28.242 1.00 92.56 282 PRO A N 1
ATOM 2301 C CA . PRO A 1 282 ? 2.207 -11.285 -28.607 1.00 92.56 282 PRO A CA 1
ATOM 2302 C C . PRO A 1 282 ? 3.073 -12.212 -27.745 1.00 92.56 282 PRO A C 1
ATOM 2304 O O . PRO A 1 282 ? 2.609 -13.282 -27.350 1.00 92.56 282 PRO A O 1
ATOM 2307 N N . LEU A 1 283 ? 4.302 -11.794 -27.414 1.00 91.81 283 LEU A N 1
ATOM 2308 C CA . LEU A 1 283 ? 5.207 -12.557 -26.546 1.00 91.81 283 LEU A CA 1
ATOM 2309 C C . LEU A 1 283 ? 4.614 -12.726 -25.147 1.00 91.81 283 LEU A C 1
ATOM 2311 O O . LEU A 1 283 ? 4.604 -13.834 -24.611 1.00 91.81 283 LEU A O 1
ATOM 2315 N N . LEU A 1 284 ? 4.069 -11.642 -24.586 1.00 93.56 284 LEU A N 1
ATOM 2316 C CA . LEU A 1 284 ? 3.384 -11.665 -23.297 1.00 93.56 284 LEU A CA 1
ATOM 2317 C C . LEU A 1 284 ? 2.201 -12.630 -23.317 1.00 93.56 284 LEU A C 1
ATOM 2319 O O . LEU A 1 284 ? 2.137 -13.515 -22.467 1.00 93.56 284 LEU A O 1
ATOM 2323 N N . LYS A 1 285 ? 1.301 -12.513 -24.303 1.00 92.94 285 LYS A N 1
ATOM 2324 C CA . LYS A 1 285 ? 0.125 -13.394 -24.416 1.00 92.94 285 LYS A CA 1
ATOM 2325 C C . LYS A 1 285 ? 0.517 -14.866 -24.506 1.00 92.94 285 LYS A C 1
ATOM 2327 O O . LYS A 1 285 ? -0.099 -15.683 -23.829 1.00 92.94 285 LYS A O 1
ATOM 2332 N N . ASN A 1 286 ? 1.532 -15.191 -25.305 1.00 93.69 286 ASN A N 1
ATOM 2333 C CA . ASN A 1 286 ? 1.985 -16.569 -25.478 1.00 93.69 286 ASN A CA 1
ATOM 2334 C C . ASN A 1 286 ? 2.558 -17.139 -24.166 1.00 93.69 286 ASN A C 1
ATOM 2336 O O . ASN A 1 286 ? 2.114 -18.184 -23.698 1.00 93.69 286 ASN A O 1
ATOM 2340 N N . CYS A 1 287 ? 3.447 -16.395 -23.495 1.00 94.50 287 CYS A N 1
ATOM 2341 C CA . CYS A 1 287 ? 4.014 -16.825 -22.212 1.00 94.50 287 CYS A CA 1
ATOM 2342 C C . CYS A 1 287 ? 2.927 -16.972 -21.129 1.00 94.50 287 CYS A C 1
ATOM 2344 O O . CYS A 1 287 ? 2.955 -17.921 -20.348 1.00 94.50 287 CYS A O 1
ATOM 2346 N N . LEU A 1 288 ? 1.951 -16.056 -21.073 1.00 92.44 288 LEU A N 1
ATOM 2347 C CA . LEU A 1 288 ? 0.832 -16.137 -20.123 1.00 92.44 288 LEU A CA 1
ATOM 2348 C C . LEU A 1 288 ? -0.034 -17.384 -20.364 1.00 92.44 288 LEU A C 1
ATOM 2350 O O . LEU A 1 288 ? -0.455 -18.031 -19.408 1.00 92.44 288 LEU A O 1
ATOM 2354 N N . GLN A 1 289 ? -0.292 -17.732 -21.629 1.00 91.88 289 GLN A N 1
ATOM 2355 C CA . GLN A 1 289 ? -1.050 -18.934 -21.993 1.00 91.88 289 GLN A CA 1
ATOM 2356 C C . GLN A 1 289 ? -0.307 -20.221 -21.615 1.00 91.88 289 GLN A C 1
ATOM 2358 O O . GLN A 1 289 ? -0.933 -21.161 -21.133 1.00 91.88 289 GLN A O 1
ATOM 2363 N N . ASN A 1 290 ? 1.018 -20.256 -21.781 1.00 93.31 290 ASN A N 1
ATOM 2364 C CA . ASN A 1 290 ? 1.822 -21.453 -21.517 1.00 93.31 290 ASN A CA 1
ATOM 2365 C C . ASN A 1 290 ? 1.983 -21.767 -20.024 1.00 93.31 290 ASN A C 1
ATOM 2367 O O . ASN A 1 290 ? 2.145 -22.929 -19.656 1.00 93.31 290 ASN A O 1
ATOM 2371 N N . ASN A 1 291 ? 1.921 -20.750 -19.161 1.00 92.19 291 ASN A N 1
ATOM 2372 C CA . ASN A 1 291 ? 2.278 -20.892 -17.748 1.00 92.19 291 ASN A CA 1
ATOM 2373 C C . ASN A 1 291 ? 1.071 -20.910 -16.792 1.00 92.19 291 ASN A C 1
ATOM 2375 O O . ASN A 1 291 ? 1.262 -21.101 -15.596 1.00 92.19 291 ASN A O 1
ATOM 2379 N N . ASN A 1 292 ? -0.166 -20.754 -17.284 1.00 87.12 292 ASN A N 1
ATOM 2380 C CA . ASN A 1 292 ? -1.414 -20.970 -16.525 1.00 87.12 292 ASN A CA 1
ATOM 2381 C C . ASN A 1 292 ? -1.470 -20.320 -15.121 1.00 87.12 292 ASN A C 1
ATOM 2383 O O . ASN A 1 292 ? -2.060 -20.879 -14.198 1.00 87.12 292 ASN A O 1
ATOM 2387 N N . GLY A 1 293 ? -0.884 -19.134 -14.946 1.00 84.50 293 GLY A N 1
ATOM 2388 C CA . GLY A 1 293 ? -0.867 -18.421 -13.661 1.00 84.50 293 GLY A CA 1
ATOM 2389 C C . GLY A 1 293 ? 0.413 -18.577 -12.833 1.00 84.50 293 GLY A C 1
ATOM 2390 O O . GLY A 1 293 ? 0.565 -17.846 -11.859 1.00 84.50 293 GLY A O 1
ATOM 2391 N N . ASP A 1 294 ? 1.351 -19.452 -13.216 1.00 91.25 294 ASP A N 1
ATOM 2392 C CA . ASP A 1 294 ? 2.659 -19.572 -12.555 1.00 91.25 294 ASP A CA 1
ATOM 2393 C C . ASP A 1 294 ? 3.564 -18.395 -12.940 1.00 91.25 294 ASP A C 1
ATOM 2395 O O . ASP A 1 294 ? 4.177 -18.370 -14.014 1.00 91.25 294 ASP A O 1
ATOM 2399 N N . GLY A 1 295 ? 3.632 -17.390 -12.064 1.00 92.94 295 GLY A N 1
ATOM 2400 C CA . GLY A 1 295 ? 4.390 -16.164 -12.301 1.00 92.94 295 GLY A CA 1
ATOM 2401 C C . GLY A 1 295 ? 5.897 -16.356 -12.426 1.00 92.94 295 GLY A C 1
ATOM 2402 O O . GLY A 1 295 ? 6.530 -15.600 -13.168 1.00 92.94 295 GLY A O 1
ATOM 2403 N N . LYS A 1 296 ? 6.478 -17.361 -11.757 1.00 94.75 296 LYS A N 1
ATOM 2404 C CA . LYS A 1 296 ? 7.922 -17.623 -11.811 1.00 94.75 296 LYS A CA 1
ATOM 2405 C C . LYS A 1 296 ? 8.271 -18.256 -13.152 1.00 94.75 296 LYS A C 1
ATOM 2407 O O . LYS A 1 296 ? 9.164 -17.762 -13.842 1.00 94.75 296 LYS A O 1
ATOM 2412 N N . ALA A 1 297 ? 7.532 -19.291 -13.548 1.00 95.62 297 ALA A N 1
ATOM 2413 C CA . ALA A 1 297 ? 7.714 -19.958 -14.832 1.00 95.62 297 ALA A CA 1
ATOM 2414 C C . ALA A 1 297 ? 7.451 -19.001 -16.010 1.00 95.62 297 ALA A C 1
ATOM 2416 O O . ALA A 1 297 ? 8.289 -18.896 -16.910 1.00 95.62 297 ALA A O 1
ATOM 2417 N N . PHE A 1 298 ? 6.379 -18.200 -15.928 1.00 96.50 298 PHE A N 1
ATOM 2418 C CA . PHE A 1 298 ? 6.090 -17.134 -16.893 1.00 96.50 298 PHE A CA 1
ATOM 2419 C C . PHE A 1 298 ? 7.266 -16.176 -17.064 1.00 96.50 298 PHE A C 1
ATOM 2421 O O . PHE A 1 298 ? 7.672 -15.901 -18.193 1.00 96.50 298 PHE A O 1
ATOM 2428 N N . LEU A 1 299 ? 7.820 -15.657 -15.963 1.00 96.81 299 LEU A N 1
ATOM 2429 C CA . LEU A 1 299 ? 8.878 -14.659 -16.050 1.00 96.81 299 LEU A CA 1
ATOM 2430 C C . LEU A 1 299 ? 10.159 -15.255 -16.650 1.00 96.81 299 LEU A C 1
ATOM 2432 O O . LEU A 1 299 ? 10.815 -14.596 -17.453 1.00 96.81 299 LEU A O 1
ATOM 2436 N N . ILE A 1 300 ? 10.485 -16.509 -16.321 1.00 97.12 300 ILE A N 1
ATOM 2437 C CA . ILE A 1 300 ? 11.621 -17.236 -16.908 1.00 97.12 300 ILE A CA 1
ATOM 2438 C C . ILE A 1 300 ? 11.448 -17.396 -18.425 1.00 97.12 300 ILE A C 1
ATOM 2440 O O . ILE A 1 300 ? 12.377 -17.093 -19.177 1.00 97.12 300 ILE A O 1
ATOM 2444 N N . GLU A 1 301 ? 10.279 -17.850 -18.887 1.00 96.75 301 GLU A N 1
ATOM 2445 C CA . GLU A 1 301 ? 9.995 -18.037 -20.318 1.00 96.75 301 GLU A CA 1
ATOM 2446 C C . GLU A 1 301 ? 9.998 -16.705 -21.078 1.00 96.75 301 GLU A C 1
ATOM 2448 O O . GLU A 1 301 ? 10.594 -16.585 -22.156 1.00 96.75 301 GLU A O 1
ATOM 2453 N N . TRP A 1 302 ? 9.386 -15.679 -20.486 1.00 96.50 302 TRP A N 1
ATOM 2454 C CA . TRP A 1 302 ? 9.340 -14.347 -21.069 1.00 96.50 302 TRP A CA 1
ATOM 2455 C C . TRP A 1 302 ? 10.744 -13.744 -21.203 1.00 96.50 302 TRP A C 1
ATOM 2457 O O . TRP A 1 302 ? 11.083 -13.217 -22.266 1.00 96.50 302 TRP A O 1
ATOM 2467 N N . LEU A 1 303 ? 11.598 -13.875 -20.180 1.00 96.31 303 LEU A N 1
ATOM 2468 C CA . LEU A 1 303 ? 12.997 -13.437 -20.233 1.00 96.31 303 LEU A CA 1
ATOM 2469 C C . LEU A 1 303 ? 13.785 -14.187 -21.313 1.00 96.31 303 LEU A C 1
ATOM 2471 O O . LEU A 1 303 ? 14.500 -13.552 -22.087 1.00 96.31 303 LEU A O 1
ATOM 2475 N N . ALA A 1 304 ? 13.617 -15.509 -21.417 1.00 94.88 304 ALA A N 1
ATOM 2476 C CA . ALA A 1 304 ? 14.288 -16.327 -22.431 1.00 94.88 304 ALA A CA 1
ATOM 2477 C C . ALA A 1 304 ? 13.929 -15.907 -23.861 1.00 94.88 304 ALA A C 1
ATOM 2479 O O . ALA A 1 304 ? 14.787 -15.913 -24.742 1.00 94.88 304 ALA A O 1
ATOM 2480 N N . SER A 1 305 ? 12.679 -15.499 -24.072 1.00 92.56 305 SER A N 1
ATOM 2481 C CA . SER A 1 305 ? 12.193 -15.033 -25.372 1.00 92.56 305 SER A CA 1
ATOM 2482 C C . SER A 1 305 ? 12.615 -13.593 -25.678 1.00 92.56 305 SER A C 1
ATOM 2484 O O . SER A 1 305 ? 12.854 -13.243 -26.832 1.00 92.56 305 SER A O 1
ATOM 2486 N N . THR A 1 306 ? 12.720 -12.751 -24.649 1.00 92.38 306 THR A N 1
ATOM 2487 C CA . THR A 1 306 ? 12.868 -11.300 -24.811 1.00 92.38 306 THR A CA 1
ATOM 2488 C C . THR A 1 306 ? 14.330 -10.846 -24.802 1.00 92.38 306 THR A C 1
ATOM 2490 O O . THR A 1 306 ? 14.699 -9.986 -25.599 1.00 92.38 306 THR A O 1
ATOM 2493 N N . ILE A 1 307 ? 15.200 -11.443 -23.976 1.00 93.62 307 ILE A N 1
ATOM 2494 C CA . ILE A 1 307 ? 16.629 -11.077 -23.884 1.00 93.62 307 ILE A CA 1
ATOM 2495 C C . ILE A 1 307 ? 17.333 -11.082 -25.257 1.00 93.62 307 ILE A C 1
ATOM 2497 O O . ILE A 1 307 ? 17.960 -10.071 -25.589 1.00 93.62 307 ILE A O 1
ATOM 2501 N N . PRO A 1 308 ? 17.205 -12.131 -26.102 1.00 90.12 308 PRO A N 1
ATOM 2502 C CA . PRO A 1 308 ? 17.863 -12.154 -27.411 1.00 90.12 308 PRO A CA 1
ATOM 2503 C C . PRO A 1 308 ? 17.423 -11.012 -28.335 1.00 90.12 308 PRO A C 1
ATOM 2505 O O . PRO A 1 308 ? 18.223 -10.521 -29.130 1.00 90.12 308 PRO A O 1
ATOM 2508 N N . LEU A 1 309 ? 16.163 -10.579 -28.212 1.00 87.50 309 LEU A N 1
ATOM 2509 C CA . LEU A 1 309 ? 15.589 -9.488 -28.997 1.00 87.50 309 LEU A CA 1
ATOM 2510 C C . LEU A 1 309 ? 16.084 -8.123 -28.501 1.00 87.50 309 LEU A C 1
ATOM 2512 O O . LEU A 1 309 ? 16.437 -7.264 -29.307 1.00 87.50 309 LEU A O 1
ATOM 2516 N N . LEU A 1 310 ? 16.132 -7.918 -27.180 1.00 87.31 310 LEU A N 1
ATOM 2517 C CA . LEU A 1 310 ? 16.463 -6.612 -26.598 1.00 87.31 310 LEU A CA 1
ATOM 2518 C C . LEU A 1 310 ? 17.952 -6.287 -26.623 1.00 87.31 310 LEU A C 1
ATOM 2520 O O . LEU A 1 310 ? 18.306 -5.114 -26.795 1.00 87.31 310 LEU A O 1
ATOM 2524 N N . LEU A 1 311 ? 18.799 -7.302 -26.444 1.00 87.81 311 LEU A N 1
ATOM 2525 C CA . LEU A 1 311 ? 20.246 -7.143 -26.306 1.00 87.81 311 LEU A CA 1
ATOM 2526 C C . LEU A 1 311 ? 21.031 -7.496 -27.581 1.00 87.81 311 LEU A C 1
ATOM 2528 O O . LEU A 1 311 ? 22.257 -7.567 -27.546 1.00 87.81 311 LEU A O 1
ATOM 2532 N N . GLN A 1 312 ? 20.347 -7.718 -28.712 1.00 81.94 312 GLN A N 1
ATOM 2533 C CA . GLN A 1 312 ? 20.958 -7.918 -30.039 1.00 81.94 312 GLN A CA 1
ATOM 2534 C C . GLN A 1 312 ? 22.098 -8.961 -30.055 1.00 81.94 312 GLN A C 1
ATOM 2536 O O . GLN A 1 312 ? 23.107 -8.797 -30.739 1.00 81.94 312 GLN A O 1
ATOM 2541 N N . GLY A 1 313 ? 21.949 -10.045 -29.289 1.00 68.88 313 GLY A N 1
ATOM 2542 C CA . GLY A 1 313 ? 22.930 -11.134 -29.212 1.00 68.88 313 GLY A CA 1
ATOM 2543 C C . GLY A 1 313 ? 23.941 -11.051 -28.062 1.00 68.88 313 GLY A C 1
ATOM 2544 O O . GLY A 1 313 ? 24.716 -11.996 -27.898 1.00 68.88 313 GLY A O 1
ATOM 2545 N N . GLN A 1 314 ? 23.925 -10.002 -27.230 1.00 78.44 314 GLN A N 1
ATOM 2546 C CA . GLN A 1 314 ? 24.598 -10.062 -25.926 1.00 78.44 314 GLN A CA 1
ATOM 2547 C C . GLN A 1 314 ? 23.874 -11.060 -25.008 1.00 78.44 314 GLN A C 1
ATOM 2549 O O . GLN A 1 314 ? 22.659 -11.254 -25.102 1.00 78.44 314 GLN A O 1
ATOM 2554 N N . LYS A 1 315 ? 24.638 -11.736 -24.145 1.00 82.44 315 LYS A N 1
ATOM 2555 C CA . LYS A 1 315 ? 24.112 -12.753 -23.232 1.00 82.44 315 LYS A CA 1
ATOM 2556 C C . LYS A 1 315 ? 23.883 -12.155 -21.853 1.00 82.44 315 LYS A C 1
ATOM 2558 O O . LYS A 1 315 ? 24.823 -11.647 -21.254 1.00 82.44 315 LYS A O 1
ATOM 2563 N N . LEU A 1 316 ? 22.668 -12.332 -21.349 1.00 90.94 316 LEU A N 1
ATOM 2564 C CA . LEU A 1 316 ? 22.324 -12.167 -19.945 1.00 90.94 316 LEU A CA 1
ATOM 2565 C C . LEU A 1 316 ? 21.810 -13.515 -19.430 1.00 90.94 316 LEU A C 1
ATOM 2567 O O . LEU A 1 316 ? 20.836 -14.053 -19.963 1.00 90.94 316 LEU A O 1
ATOM 2571 N N . ASP A 1 317 ? 22.482 -14.079 -18.426 1.00 93.81 317 ASP A N 1
ATOM 2572 C CA . ASP A 1 317 ? 22.091 -15.365 -17.849 1.00 93.81 317 ASP A CA 1
ATOM 2573 C C . ASP A 1 317 ? 20.796 -15.230 -17.034 1.00 93.81 317 ASP A C 1
ATOM 2575 O O . ASP A 1 317 ? 20.629 -14.323 -16.212 1.00 93.81 317 ASP A O 1
ATOM 2579 N N . ILE A 1 318 ? 19.869 -16.168 -17.246 1.00 96.00 318 ILE A N 1
ATOM 2580 C CA . ILE A 1 318 ? 18.599 -16.206 -16.519 1.00 96.00 318 ILE A CA 1
ATOM 2581 C C . ILE A 1 318 ? 18.792 -16.973 -15.220 1.00 96.00 318 ILE A C 1
ATOM 2583 O O . ILE A 1 318 ? 18.953 -18.198 -15.215 1.00 96.00 318 ILE A O 1
ATOM 2587 N N . TYR A 1 319 ? 18.719 -16.254 -14.105 1.00 96.00 319 TYR A N 1
ATOM 2588 C CA . TYR A 1 319 ? 18.773 -16.844 -12.784 1.00 96.00 319 TYR A CA 1
ATOM 2589 C C . TYR A 1 319 ? 17.397 -17.406 -12.429 1.00 96.00 319 TYR A C 1
ATOM 2591 O O . TYR A 1 319 ? 16.518 -16.707 -11.942 1.00 96.00 319 TYR A O 1
ATOM 2599 N N . LYS A 1 320 ? 17.195 -18.697 -12.707 1.00 94.50 320 LYS A N 1
ATOM 2600 C CA . LYS A 1 320 ? 15.889 -19.359 -12.546 1.00 94.50 320 LYS A CA 1
ATOM 2601 C C . LYS A 1 320 ? 15.354 -19.334 -11.118 1.00 94.50 320 LYS A C 1
ATOM 2603 O O . LYS A 1 320 ? 14.146 -19.435 -10.942 1.00 94.50 320 LYS A O 1
ATOM 2608 N N . GLU A 1 321 ? 16.219 -19.203 -10.114 1.00 94.75 321 GLU A N 1
ATOM 2609 C CA . GLU A 1 321 ? 15.769 -19.112 -8.725 1.00 94.75 321 GLU A CA 1
ATOM 2610 C C . GLU A 1 321 ? 15.226 -17.735 -8.353 1.00 94.75 321 GLU A C 1
ATOM 2612 O O . GLU A 1 321 ? 14.307 -17.665 -7.535 1.00 94.75 321 GLU A O 1
ATOM 2617 N N . ASP A 1 322 ? 15.725 -16.683 -9.008 1.00 94.12 322 ASP A N 1
ATOM 2618 C CA . ASP A 1 322 ? 15.266 -15.303 -8.859 1.00 94.12 322 ASP A CA 1
ATOM 2619 C C . ASP A 1 322 ? 15.226 -14.586 -10.226 1.00 94.12 322 ASP A C 1
ATOM 2621 O O . ASP A 1 322 ? 16.111 -13.791 -10.570 1.00 94.12 322 ASP A O 1
ATOM 2625 N N . PRO A 1 323 ? 14.200 -14.877 -11.051 1.00 96.12 323 PRO A N 1
ATOM 2626 C CA . PRO A 1 323 ? 14.045 -14.242 -12.356 1.00 96.12 323 PRO A CA 1
ATOM 2627 C C . PRO A 1 323 ? 13.704 -12.747 -12.253 1.00 96.12 323 PRO A C 1
ATOM 2629 O O . PRO A 1 323 ? 13.898 -12.008 -13.220 1.00 96.12 323 PRO A O 1
ATOM 2632 N N . LEU A 1 324 ? 13.243 -12.268 -11.093 1.00 95.50 324 LEU A N 1
ATOM 2633 C CA . LEU A 1 324 ? 13.045 -10.841 -10.838 1.00 95.50 324 LEU A CA 1
ATOM 2634 C C . LEU A 1 324 ? 14.391 -10.100 -10.817 1.00 95.50 324 LEU A C 1
ATOM 2636 O O . LEU A 1 324 ? 14.514 -9.037 -11.430 1.00 95.50 324 LEU A O 1
ATOM 2640 N N . GLN A 1 325 ? 15.434 -10.690 -10.226 1.00 94.81 325 GLN A N 1
ATOM 2641 C CA . GLN A 1 325 ? 16.788 -10.139 -10.303 1.00 94.81 325 GLN A CA 1
ATOM 2642 C C . GLN A 1 325 ? 17.326 -10.102 -11.742 1.00 94.81 325 GLN A C 1
ATOM 2644 O O . GLN A 1 325 ? 17.924 -9.099 -12.140 1.00 94.81 325 GLN A O 1
ATOM 2649 N N . THR A 1 326 ? 17.088 -11.139 -12.554 1.00 96.38 326 THR A N 1
ATOM 2650 C CA . THR A 1 326 ? 17.452 -11.104 -13.985 1.00 96.38 326 THR A CA 1
ATOM 2651 C C . THR A 1 326 ? 16.712 -9.988 -14.722 1.00 96.38 326 THR A C 1
ATOM 2653 O O . THR A 1 326 ? 17.330 -9.249 -15.486 1.00 96.38 326 THR A O 1
ATOM 2656 N N . LEU A 1 327 ? 15.412 -9.820 -14.475 1.00 96.38 327 LEU A N 1
ATOM 2657 C CA . LEU A 1 327 ? 14.617 -8.745 -15.069 1.00 96.38 327 LEU A CA 1
ATOM 2658 C C . LEU A 1 327 ? 15.160 -7.356 -14.695 1.00 96.38 327 LEU A C 1
ATOM 2660 O O . LEU A 1 327 ? 15.257 -6.482 -15.557 1.00 96.38 327 LEU A O 1
ATOM 2664 N N . ARG A 1 328 ? 15.556 -7.156 -13.433 1.00 94.69 328 ARG A N 1
ATOM 2665 C CA . ARG A 1 328 ? 16.182 -5.909 -12.974 1.00 94.69 328 ARG A CA 1
ATOM 2666 C C . ARG A 1 328 ? 17.490 -5.623 -13.712 1.00 94.69 328 ARG A C 1
ATOM 2668 O O . ARG A 1 328 ? 17.709 -4.492 -14.142 1.00 94.69 328 ARG A O 1
ATOM 2675 N N . ASN A 1 329 ? 18.331 -6.644 -13.891 1.00 93.94 329 ASN A N 1
ATOM 2676 C CA . ASN A 1 329 ? 19.587 -6.525 -14.635 1.00 93.94 329 ASN A CA 1
ATOM 2677 C C . ASN A 1 329 ? 19.337 -6.184 -16.110 1.00 93.94 329 ASN A C 1
ATOM 2679 O O . ASN A 1 329 ? 20.001 -5.304 -16.641 1.00 93.94 329 ASN A O 1
ATOM 2683 N N . LEU A 1 330 ? 18.335 -6.803 -16.742 1.00 95.06 330 LEU A N 1
ATOM 2684 C CA . LEU A 1 330 ? 17.949 -6.502 -18.123 1.00 95.06 330 LEU A CA 1
ATOM 2685 C C . LEU A 1 330 ? 17.518 -5.039 -18.295 1.00 95.06 330 LEU A C 1
ATOM 2687 O O . LEU A 1 330 ? 17.921 -4.382 -19.253 1.00 95.06 330 LEU A O 1
ATOM 2691 N N . VAL A 1 331 ? 16.710 -4.518 -17.364 1.00 94.06 331 VAL A N 1
ATOM 2692 C CA . VAL A 1 331 ? 16.309 -3.102 -17.364 1.00 94.06 331 VAL A CA 1
ATOM 2693 C C . VAL A 1 331 ? 17.535 -2.198 -17.219 1.00 94.06 331 VAL A C 1
ATOM 2695 O O . VAL A 1 331 ? 17.656 -1.218 -17.954 1.00 94.06 331 VAL A O 1
ATOM 2698 N N . ALA A 1 332 ? 18.466 -2.551 -16.330 1.00 91.00 332 ALA A N 1
ATOM 2699 C CA . ALA A 1 332 ? 19.704 -1.805 -16.151 1.00 91.00 332 ALA A CA 1
ATOM 2700 C C . ALA A 1 332 ? 20.570 -1.794 -17.421 1.00 91.00 332 ALA A C 1
ATOM 2702 O O . ALA A 1 332 ? 20.929 -0.727 -17.909 1.00 91.00 332 ALA A O 1
ATOM 2703 N N . GLU A 1 333 ? 20.849 -2.957 -18.004 1.00 90.88 333 GLU A N 1
ATOM 2704 C CA . GLU A 1 333 ? 21.671 -3.074 -19.215 1.00 90.88 333 GLU A CA 1
ATOM 2705 C C . GLU A 1 333 ? 21.070 -2.328 -20.407 1.00 90.88 333 GLU A C 1
ATOM 2707 O O . GLU A 1 333 ? 21.797 -1.732 -21.200 1.00 90.88 333 GLU A O 1
ATOM 2712 N N . LYS A 1 334 ? 19.739 -2.339 -20.539 1.00 89.50 334 LYS A N 1
ATOM 2713 C CA . LYS A 1 334 ? 19.065 -1.736 -21.688 1.00 89.50 334 LYS A CA 1
ATOM 2714 C C . LYS A 1 334 ? 18.888 -0.221 -21.575 1.00 89.50 334 LYS A C 1
ATOM 2716 O O . LYS A 1 334 ? 18.894 0.446 -22.609 1.00 89.50 334 LYS A O 1
ATOM 2721 N N . PHE A 1 335 ? 18.680 0.306 -20.366 1.00 88.62 335 PHE A N 1
ATOM 2722 C CA . PHE A 1 335 ? 18.191 1.678 -20.170 1.00 88.62 335 PHE A CA 1
ATOM 2723 C C . PHE A 1 335 ? 19.013 2.539 -19.199 1.00 88.62 335 PHE A C 1
ATOM 2725 O O . PHE A 1 335 ? 18.718 3.726 -19.083 1.00 88.62 335 PHE A O 1
ATOM 2732 N N . ILE A 1 336 ? 20.006 1.984 -18.493 1.00 75.94 336 ILE A N 1
ATOM 2733 C CA . ILE A 1 336 ? 20.914 2.757 -17.616 1.00 75.94 336 ILE A CA 1
ATOM 2734 C C . ILE A 1 336 ? 22.221 3.136 -18.347 1.00 75.94 336 ILE A C 1
ATOM 2736 O O . ILE A 1 336 ? 23.015 3.902 -17.808 1.00 75.94 336 ILE A O 1
ATOM 2740 N N . ALA A 1 337 ? 22.433 2.640 -19.574 1.00 51.81 337 ALA A N 1
ATOM 2741 C CA . ALA A 1 337 ? 23.613 2.938 -20.393 1.00 51.81 337 ALA A CA 1
ATOM 2742 C C . ALA A 1 337 ? 23.691 4.396 -20.876 1.00 51.81 337 ALA A C 1
ATOM 2744 O O . ALA A 1 337 ? 22.657 4.926 -21.351 1.00 51.81 337 ALA A O 1
#